Protein AF-A0A0F3R8I7-F1 (afdb_monomer_lite)

Sequence (204 aa):
MFLRSIDNKKEEEINKNDKKLLENNLKFFTASSTFQVPEYNELDQEIFENSIAYYKNNQDALVPNLVLLKTANDEVKLSKIKDILNNHYIKAKSTVGVCLNVILDGQKYLKSLEIADLDITLDKQNLVDKLPLLTDKMKESLHSSEVENVKNITLLCKEVKDFLNISPIASVFEEYDNNYQTLKSDIDKAEKVLGEIGIEWSFS

Secondary structure (DSSP, 8-state):
---S-----------HHHHHHHHHH--SS-S-S-------TT--HHHHHHHHHHHHH-GGGGHHHHHHHHHHT-HHHHHHHHHHHHHHHHHHHHHHHHHHHHHHHHHHHHHHHHHTT---HHHHHHHHHHHHHHHHHHHHHHSSHHHHHHHHHHHHHHHHTTTTT-HHHHHHHHHHHHHHHHHHHHHHHHHHHHHTTT------

Structure (mmCIF, N/CA/C/O backbone):
data_AF-A0A0F3R8I7-F1
#
_entry.id   AF-A0A0F3R8I7-F1
#
loop_
_atom_site.group_PDB
_atom_site.id
_atom_site.type_symbol
_atom_site.label_atom_id
_atom_site.label_alt_id
_atom_site.label_comp_id
_atom_site.label_asym_id
_atom_site.label_entity_id
_atom_site.label_seq_id
_atom_site.pdbx_PDB_ins_code
_atom_site.Cartn_x
_atom_site.Cartn_y
_atom_site.Cartn_z
_atom_site.occupancy
_atom_site.B_iso_or_equiv
_atom_site.auth_seq_id
_atom_site.auth_comp_id
_atom_site.auth_asym_id
_atom_site.auth_atom_id
_atom_site.pdbx_PDB_model_num
ATOM 1 N N . MET A 1 1 ? -27.568 -11.389 5.431 1.00 30.03 1 MET A N 1
ATOM 2 C CA . MET A 1 1 ? -27.397 -12.661 6.175 1.00 30.03 1 MET A CA 1
ATOM 3 C C . MET A 1 1 ? -25.951 -12.769 6.676 1.00 30.03 1 MET A C 1
ATOM 5 O O . MET A 1 1 ? -25.230 -13.661 6.266 1.00 30.03 1 MET A O 1
ATOM 9 N N . PHE A 1 2 ? -25.507 -11.832 7.525 1.00 24.23 2 PHE A N 1
ATOM 10 C CA . PHE A 1 2 ? -24.089 -11.681 7.920 1.00 24.23 2 PHE A CA 1
ATOM 11 C C . PHE A 1 2 ? -23.813 -12.081 9.387 1.00 24.23 2 PHE A C 1
ATOM 13 O O . PHE A 1 2 ? -22.697 -11.948 9.868 1.00 24.23 2 PHE A O 1
ATOM 20 N N . LEU A 1 3 ? -24.830 -12.574 10.108 1.00 28.59 3 LEU A N 1
ATOM 21 C CA . LEU A 1 3 ? -24.784 -12.794 11.564 1.00 28.59 3 LEU A CA 1
ATOM 22 C C . LEU A 1 3 ? -25.128 -14.232 11.997 1.00 28.59 3 LEU A C 1
ATOM 24 O O . LEU A 1 3 ? -25.597 -14.438 13.109 1.00 28.59 3 LEU A O 1
ATOM 28 N N . ARG A 1 4 ? -24.931 -15.245 11.143 1.00 27.05 4 ARG A N 1
ATOM 29 C CA . ARG A 1 4 ? -25.252 -16.650 11.488 1.00 27.05 4 ARG A CA 1
ATOM 30 C C . ARG A 1 4 ? -24.051 -17.540 11.839 1.00 27.05 4 ARG A C 1
ATOM 32 O O . ARG A 1 4 ? -24.227 -18.746 11.913 1.00 27.05 4 ARG A O 1
ATOM 39 N N . SER A 1 5 ? -22.868 -16.978 12.101 1.00 30.84 5 SER A N 1
ATOM 40 C CA . SER A 1 5 ? -21.649 -17.795 12.262 1.00 30.84 5 SER A CA 1
ATOM 41 C C . SER A 1 5 ? -20.745 -17.396 13.435 1.00 30.84 5 SER A C 1
ATOM 43 O O . SER A 1 5 ? -19.526 -17.429 13.297 1.00 30.84 5 SER A O 1
ATOM 45 N N . ILE A 1 6 ? -21.300 -17.019 14.592 1.00 36.31 6 ILE A N 1
ATOM 46 C CA . ILE A 1 6 ? -20.498 -16.814 15.815 1.00 36.31 6 ILE A CA 1
ATOM 47 C C . ILE A 1 6 ? -21.125 -17.600 16.975 1.00 36.31 6 ILE A C 1
ATOM 49 O O . ILE A 1 6 ? -21.647 -17.027 17.926 1.00 36.31 6 ILE A O 1
ATOM 53 N N . ASP A 1 7 ? -21.064 -18.929 16.881 1.00 30.88 7 ASP A N 1
ATOM 54 C CA . ASP A 1 7 ? -21.503 -19.871 17.930 1.00 30.88 7 ASP A CA 1
ATOM 55 C C . ASP A 1 7 ? -20.429 -20.138 19.004 1.00 30.88 7 ASP A C 1
ATOM 57 O O . ASP A 1 7 ? -20.544 -21.063 19.798 1.00 30.88 7 ASP A O 1
ATOM 61 N N . ASN A 1 8 ? -19.397 -19.296 19.092 1.00 35.06 8 ASN A N 1
ATOM 62 C CA . ASN A 1 8 ? -18.441 -19.299 20.203 1.00 35.06 8 ASN A CA 1
ATOM 63 C C . ASN A 1 8 ? -18.421 -17.923 20.876 1.00 35.06 8 ASN A C 1
ATOM 65 O O . ASN A 1 8 ? -17.431 -17.193 20.816 1.00 35.06 8 ASN A O 1
ATOM 69 N N . LYS A 1 9 ? -19.533 -17.546 21.514 1.00 36.44 9 LYS A N 1
ATOM 70 C CA . LYS A 1 9 ? -19.545 -16.406 22.434 1.00 36.44 9 LYS A CA 1
ATOM 71 C C . LYS A 1 9 ? -18.880 -16.830 23.739 1.00 36.44 9 LYS A C 1
ATOM 73 O O . LYS A 1 9 ? -19.501 -17.450 24.594 1.00 36.44 9 LYS A O 1
ATOM 78 N N . LYS A 1 10 ? -17.599 -16.502 23.885 1.00 36.12 10 LYS A N 1
ATOM 79 C CA . LYS A 1 10 ? -16.983 -16.424 25.207 1.00 36.12 10 LYS A CA 1
ATOM 80 C C . LYS A 1 10 ? -17.512 -15.135 25.834 1.00 36.12 10 LYS A C 1
ATOM 82 O O . LYS A 1 10 ? -17.121 -14.050 25.417 1.00 36.12 10 LYS A O 1
ATOM 87 N N . GLU A 1 11 ? -18.480 -15.255 26.735 1.00 36.53 11 GLU A N 1
ATOM 88 C CA . GLU A 1 11 ? -18.949 -14.118 27.524 1.00 36.53 11 GLU A CA 1
ATOM 89 C C . GLU A 1 11 ? -17.810 -13.700 28.460 1.00 36.53 11 GLU A C 1
ATOM 91 O O . GLU A 1 11 ? -17.428 -14.437 29.368 1.00 36.53 11 GLU A O 1
ATOM 96 N N . GLU A 1 12 ? -17.196 -12.552 28.180 1.00 43.53 12 GLU A N 1
ATOM 97 C CA . GLU A 1 12 ? -16.248 -11.912 29.087 1.00 43.53 12 GLU A CA 1
ATOM 98 C C . GLU A 1 12 ? -16.998 -10.849 29.890 1.00 43.53 12 GLU A C 1
ATOM 100 O O . GLU A 1 12 ? -17.588 -9.935 29.314 1.00 43.53 12 GLU A O 1
ATOM 105 N N . GLU A 1 13 ? -16.975 -10.955 31.221 1.00 44.94 13 GLU A N 1
ATOM 106 C CA . GLU A 1 13 ? -17.494 -9.891 32.081 1.00 44.94 13 GLU A CA 1
ATOM 107 C C . GLU A 1 13 ? -16.665 -8.614 31.892 1.00 44.94 13 GLU A C 1
ATOM 109 O O . GLU A 1 13 ? -15.445 -8.600 32.100 1.00 44.94 13 GLU A O 1
ATOM 114 N N . ILE A 1 14 ? -17.332 -7.508 31.546 1.00 48.84 14 ILE A N 1
ATOM 115 C CA . ILE A 1 14 ? -16.687 -6.196 31.487 1.00 48.84 14 ILE A CA 1
ATOM 116 C C . ILE A 1 14 ? -16.316 -5.762 32.909 1.00 48.84 14 ILE A C 1
ATOM 118 O O . ILE A 1 14 ? -17.164 -5.361 33.712 1.00 48.84 14 ILE A O 1
ATOM 122 N N . ASN A 1 15 ? -15.019 -5.781 33.214 1.00 55.50 15 ASN A N 1
ATOM 123 C CA . ASN A 1 15 ? -14.516 -5.314 34.501 1.00 55.50 15 ASN A CA 1
ATOM 124 C C . ASN A 1 15 ? -14.641 -3.778 34.652 1.00 55.50 15 ASN A C 1
ATOM 126 O O . ASN A 1 15 ? -14.855 -3.025 33.699 1.00 55.50 15 ASN A O 1
ATOM 130 N N . LYS A 1 16 ? -14.463 -3.277 35.881 1.00 61.16 16 LYS A N 1
ATOM 131 C CA . LYS A 1 16 ? -14.620 -1.846 36.208 1.00 61.16 16 LYS A CA 1
ATOM 132 C C . LYS A 1 16 ? -13.669 -0.919 35.433 1.00 61.16 16 LYS A C 1
ATOM 134 O O . LYS A 1 16 ? -14.020 0.233 35.188 1.00 61.16 16 LYS A O 1
ATOM 139 N N . ASN A 1 17 ? -12.479 -1.393 35.067 1.00 62.59 17 ASN A N 1
ATOM 140 C CA . ASN A 1 17 ? -11.517 -0.605 34.293 1.00 62.59 17 ASN A CA 1
ATOM 141 C C . ASN A 1 17 ? -11.929 -0.523 32.821 1.00 62.59 17 ASN A C 1
ATOM 143 O O . ASN A 1 17 ? -11.811 0.538 32.216 1.00 62.59 17 ASN A O 1
ATOM 147 N N . ASP A 1 18 ? -12.485 -1.604 32.282 1.00 58.44 18 ASP A N 1
ATOM 148 C CA . ASP A 1 18 ? -12.999 -1.664 30.917 1.00 58.44 18 ASP A CA 1
ATOM 149 C C . ASP A 1 18 ? -14.235 -0.779 30.742 1.00 58.44 18 ASP A C 1
ATOM 151 O O . ASP A 1 18 ? -14.303 -0.031 29.770 1.00 58.44 18 ASP A O 1
ATOM 155 N N . LYS A 1 19 ? -15.150 -0.752 31.724 1.00 61.66 19 LYS A N 1
ATOM 156 C CA . LYS A 1 19 ? -16.268 0.211 31.735 1.00 61.66 19 LYS A CA 1
ATOM 157 C C . LYS A 1 19 ? -15.786 1.659 31.707 1.00 61.66 19 LYS A C 1
ATOM 159 O O . LYS A 1 19 ? -16.240 2.433 30.873 1.00 61.66 19 LYS A O 1
ATOM 164 N N . LYS A 1 20 ? -14.814 2.010 32.556 1.00 64.56 20 LYS A N 1
ATOM 165 C CA . LYS A 1 20 ? -14.224 3.359 32.559 1.00 64.56 20 LYS A CA 1
ATOM 166 C C . LYS A 1 20 ? -13.557 3.705 31.231 1.00 64.56 20 LYS A C 1
ATOM 168 O O . LYS A 1 20 ? -13.647 4.841 30.782 1.00 64.56 20 LYS A O 1
ATOM 173 N N . LEU A 1 21 ? -12.869 2.748 30.608 1.00 62.38 21 LEU A N 1
ATOM 174 C CA . LEU A 1 21 ? -12.238 2.960 29.311 1.00 62.38 21 LEU A CA 1
ATOM 175 C C . LEU A 1 21 ? -13.288 3.239 28.229 1.00 62.38 21 LEU A C 1
ATOM 177 O O . LEU A 1 21 ? -13.107 4.179 27.459 1.00 62.38 21 LEU A O 1
ATOM 181 N N . LEU A 1 22 ? -14.380 2.465 28.204 1.00 61.50 22 LEU A N 1
ATOM 182 C CA . LEU A 1 22 ? -15.512 2.679 27.300 1.00 61.50 22 LEU A CA 1
ATOM 183 C C . LEU A 1 22 ? -16.139 4.061 27.522 1.00 61.50 22 LEU A C 1
ATOM 185 O O . LEU A 1 22 ? -16.276 4.810 26.566 1.00 61.50 22 LEU A O 1
ATOM 189 N N . GLU A 1 23 ? -16.449 4.432 28.764 1.00 64.19 23 GLU A N 1
ATOM 190 C CA . GLU A 1 23 ? -17.078 5.719 29.106 1.00 64.19 23 GLU A CA 1
ATOM 191 C C . GLU A 1 23 ? -16.207 6.933 28.754 1.00 64.19 23 GLU A C 1
ATOM 193 O O . GLU A 1 23 ? -16.715 7.941 28.272 1.00 64.19 23 GLU A O 1
ATOM 198 N N . ASN A 1 24 ? -14.893 6.838 28.970 1.00 65.12 24 ASN A N 1
ATOM 199 C CA . ASN A 1 24 ? -13.973 7.954 28.742 1.00 65.12 24 ASN A CA 1
ATOM 200 C C . ASN A 1 24 ? -13.609 8.154 27.268 1.00 65.12 24 ASN A C 1
ATOM 202 O O . ASN A 1 24 ? -13.176 9.243 26.895 1.00 65.12 24 ASN A O 1
ATOM 206 N N . ASN A 1 25 ? -13.714 7.102 26.451 1.00 59.50 25 ASN A N 1
ATOM 207 C CA . ASN A 1 25 ? -13.209 7.118 25.081 1.00 59.50 25 ASN A CA 1
ATOM 208 C C . ASN A 1 25 ? -14.318 7.021 24.047 1.00 59.50 25 ASN A C 1
ATOM 210 O O . ASN A 1 25 ? -14.222 7.689 23.030 1.00 59.50 25 ASN A O 1
ATOM 214 N N . LEU A 1 26 ? -15.388 6.259 24.273 1.00 62.03 26 LEU A N 1
ATOM 215 C CA . LEU A 1 26 ? -16.501 6.278 23.333 1.00 62.03 26 LEU A CA 1
ATOM 216 C C . LEU A 1 26 ? -17.247 7.603 23.470 1.00 62.03 26 LEU A C 1
ATOM 218 O O . LEU A 1 26 ? -17.978 7.839 24.433 1.00 62.03 26 LEU A O 1
ATOM 222 N N . LYS A 1 27 ? -17.061 8.477 22.479 1.00 55.84 27 LYS A N 1
ATOM 223 C CA . LYS A 1 27 ? -17.654 9.817 22.413 1.00 55.84 27 LYS A CA 1
ATOM 224 C C . LYS A 1 27 ? -19.136 9.756 22.037 1.00 55.84 27 LYS A C 1
ATOM 226 O O . LYS A 1 27 ? -19.584 10.466 21.145 1.00 55.84 27 LYS A O 1
ATOM 231 N N . PHE A 1 28 ? -19.927 8.951 22.742 1.00 54.09 28 PHE A N 1
ATOM 232 C CA . PHE A 1 28 ? -21.373 8.891 22.529 1.00 54.09 28 PHE A CA 1
ATOM 233 C C . PHE A 1 28 ? -22.083 10.226 22.841 1.00 54.09 28 PHE A C 1
ATOM 235 O O . PHE A 1 28 ? -23.239 10.379 22.461 1.00 54.09 28 PHE A O 1
ATOM 242 N N . PHE A 1 29 ? -21.432 11.186 23.528 1.00 41.62 29 PHE A N 1
ATOM 243 C CA . PHE A 1 29 ? -22.111 12.371 24.084 1.00 41.62 29 PHE A CA 1
ATOM 244 C C . PHE A 1 29 ? -21.384 13.727 23.990 1.00 41.62 29 PHE A C 1
ATOM 246 O O . PHE A 1 29 ? -21.879 14.690 24.568 1.00 41.62 29 PHE A O 1
ATOM 253 N N . THR A 1 30 ? -20.249 13.870 23.293 1.00 41.12 30 THR A N 1
ATOM 254 C CA . THR A 1 30 ? -19.471 15.135 23.345 1.00 41.12 30 THR A CA 1
ATOM 255 C C . THR A 1 30 ? -18.772 15.542 22.039 1.00 41.12 30 THR A C 1
ATOM 257 O O . THR A 1 30 ? -17.634 16.009 22.055 1.00 41.12 30 THR A O 1
ATOM 260 N N . ALA A 1 31 ? -19.452 15.439 20.895 1.00 34.72 31 ALA A N 1
ATOM 261 C CA . ALA A 1 31 ? -19.085 16.221 19.708 1.00 34.72 31 ALA A CA 1
ATOM 262 C C . ALA A 1 31 ? -20.011 17.448 19.608 1.00 34.72 31 ALA A C 1
ATOM 264 O O . ALA A 1 31 ? -21.223 17.325 19.773 1.00 34.72 31 ALA A O 1
ATOM 265 N N . SER A 1 32 ? -19.433 18.639 19.420 1.00 35.22 32 SER A N 1
ATOM 266 C CA . SER A 1 32 ? -20.138 19.928 19.391 1.00 35.22 32 SER A CA 1
ATOM 267 C C . SER A 1 32 ? -21.247 19.986 18.333 1.00 35.22 32 SER A C 1
ATOM 269 O O . SER A 1 32 ? -21.178 19.290 17.328 1.00 35.22 32 SER A O 1
ATOM 271 N N . SER A 1 33 ? -22.213 20.876 18.574 1.00 29.83 33 SER A N 1
ATOM 272 C CA . SER A 1 33 ? -23.585 21.058 18.051 1.00 29.83 33 SER A CA 1
ATOM 273 C C . SER A 1 33 ? -23.908 20.952 16.545 1.00 29.83 33 SER A C 1
ATOM 275 O O . SER A 1 33 ? -24.996 21.358 16.149 1.00 29.83 33 SER A O 1
ATOM 277 N N . THR A 1 34 ? -23.054 20.388 15.699 1.00 32.06 34 THR A N 1
ATOM 278 C CA . THR A 1 34 ? -23.382 20.066 14.304 1.00 32.06 34 THR A CA 1
ATOM 279 C C . THR A 1 34 ? -22.621 18.817 13.872 1.00 32.06 34 THR A C 1
ATOM 281 O O . THR A 1 34 ? -21.395 18.848 13.774 1.00 32.06 34 THR A O 1
ATOM 284 N N . PHE A 1 35 ? -23.350 17.737 13.584 1.00 33.94 35 PHE A N 1
ATOM 285 C CA . PHE A 1 35 ? -22.833 16.543 12.916 1.00 33.94 35 PHE A CA 1
ATOM 286 C C . PHE A 1 35 ? -23.554 16.406 11.573 1.00 33.94 35 PHE A C 1
ATOM 288 O O . PHE A 1 35 ? -24.778 16.536 11.521 1.00 33.94 35 PHE A O 1
ATOM 295 N N . GLN A 1 36 ? -22.813 16.180 10.487 1.00 30.02 36 GLN A N 1
ATOM 296 C CA . GLN A 1 36 ? -23.426 15.794 9.219 1.00 30.02 36 GLN A CA 1
ATOM 297 C C . GLN A 1 36 ? -23.857 14.336 9.326 1.00 30.02 36 GLN A C 1
ATOM 299 O O . GLN A 1 36 ? -23.030 13.432 9.436 1.00 30.02 36 GLN A O 1
ATOM 304 N N . VAL A 1 37 ? -25.171 14.134 9.333 1.00 33.62 37 VAL A N 1
ATOM 305 C CA . VAL A 1 37 ? -25.776 12.816 9.181 1.00 33.62 37 VAL A CA 1
ATOM 306 C C . VAL A 1 37 ? -25.442 12.333 7.763 1.00 33.62 37 VAL A C 1
ATOM 308 O O . VAL A 1 37 ? -25.656 13.094 6.818 1.00 33.62 37 VAL A O 1
ATOM 311 N N . PRO A 1 38 ? -24.888 11.126 7.582 1.00 30.62 38 PRO A N 1
ATOM 312 C CA . PRO A 1 38 ? -24.726 10.550 6.249 1.00 30.62 38 PRO A CA 1
ATOM 313 C C . PRO A 1 38 ? -26.079 10.521 5.520 1.00 30.62 38 PRO A C 1
ATOM 315 O O . PRO A 1 38 ? -27.088 10.169 6.132 1.00 30.62 38 PRO A O 1
ATOM 318 N N . GLU A 1 39 ? -26.117 10.894 4.234 1.00 30.22 39 GLU A N 1
ATOM 319 C CA . GLU A 1 39 ? -27.333 10.819 3.408 1.00 30.22 39 GLU A CA 1
ATOM 320 C C . GLU A 1 39 ? -27.697 9.354 3.125 1.00 30.22 39 GLU A C 1
ATOM 322 O O . GLU A 1 39 ? -27.463 8.794 2.056 1.00 30.22 39 GLU A O 1
ATOM 327 N N . TYR A 1 40 ? -28.285 8.719 4.131 1.00 37.22 40 TYR A N 1
ATOM 328 C CA . TYR A 1 40 ? -29.147 7.564 3.984 1.00 37.22 40 TYR A CA 1
ATOM 329 C C . TYR A 1 40 ? -30.556 8.133 3.923 1.00 37.22 40 TYR A C 1
ATOM 331 O O . TYR A 1 40 ? -31.074 8.548 4.955 1.00 37.22 40 TYR A O 1
ATOM 339 N N . ASN A 1 41 ? -31.190 8.193 2.757 1.00 37.38 41 ASN A N 1
ATOM 340 C CA . ASN A 1 41 ? -32.489 8.863 2.594 1.00 37.38 41 ASN A CA 1
ATOM 341 C C . ASN A 1 41 ? -33.653 8.300 3.454 1.00 37.38 41 ASN A C 1
ATOM 343 O O . ASN A 1 41 ? -34.783 8.736 3.271 1.00 37.38 41 ASN A O 1
ATOM 347 N N . GLU A 1 42 ? -33.417 7.368 4.388 1.00 42.53 42 GLU A N 1
ATOM 348 C CA . GLU A 1 42 ? -34.435 6.733 5.238 1.00 42.53 42 GLU A CA 1
ATOM 349 C C . GLU A 1 42 ? -33.930 6.283 6.634 1.00 42.53 42 GLU A C 1
ATOM 351 O O . GLU A 1 42 ? -34.475 5.335 7.196 1.00 42.53 42 GLU A O 1
ATOM 356 N N . LEU A 1 43 ? -32.893 6.888 7.235 1.00 44.81 43 LEU A N 1
ATOM 357 C CA . LEU A 1 43 ? -32.567 6.544 8.635 1.00 44.81 43 LEU A CA 1
ATOM 358 C C . LEU A 1 43 ? -33.371 7.391 9.625 1.00 44.81 43 LEU A C 1
ATOM 360 O O . LEU A 1 43 ? -33.071 8.556 9.873 1.00 44.81 43 LEU A O 1
ATOM 364 N N . ASP A 1 44 ? -34.396 6.754 10.186 1.00 53.41 44 ASP A N 1
ATOM 365 C CA . ASP A 1 44 ? -35.270 7.274 11.233 1.00 53.41 44 ASP A CA 1
ATOM 366 C C . ASP A 1 44 ? -34.470 7.711 12.475 1.00 53.41 44 ASP A C 1
ATOM 368 O O . ASP A 1 44 ? -33.663 6.962 13.039 1.00 53.41 44 ASP A O 1
ATOM 372 N N . GLN A 1 45 ? -34.712 8.945 12.910 1.00 49.91 45 GLN A N 1
ATOM 373 C CA . GLN A 1 45 ? -34.091 9.542 14.085 1.00 49.91 45 GLN A CA 1
ATOM 374 C C . GLN A 1 45 ? -34.421 8.755 15.364 1.00 49.91 45 GLN A C 1
ATOM 376 O O . GLN A 1 45 ? -33.563 8.620 16.239 1.00 49.91 45 GLN A O 1
ATOM 381 N N . GLU A 1 46 ? -35.602 8.137 15.429 1.00 55.56 46 GLU A N 1
ATOM 382 C CA . GLU A 1 46 ? -36.006 7.255 16.522 1.00 55.56 46 GLU A CA 1
ATOM 383 C C . GLU A 1 46 ? -35.127 5.995 16.574 1.00 55.56 46 GLU A C 1
ATOM 385 O O . GLU A 1 46 ? -34.733 5.550 17.650 1.00 55.56 46 GLU A O 1
ATOM 390 N N . ILE A 1 47 ? -34.728 5.440 15.423 1.00 51.91 47 ILE A N 1
ATOM 391 C CA . ILE A 1 47 ? -33.831 4.273 15.357 1.00 51.91 47 ILE A CA 1
ATOM 392 C C . ILE A 1 47 ? -32.438 4.631 15.880 1.00 51.91 47 ILE A C 1
ATOM 394 O O . ILE A 1 47 ? -31.816 3.830 16.588 1.00 51.91 47 ILE A O 1
ATOM 398 N N . PHE A 1 48 ? -31.942 5.829 15.571 1.00 50.41 48 PHE A N 1
ATOM 399 C CA . PHE A 1 48 ? -30.654 6.296 16.077 1.00 50.41 48 PHE A CA 1
ATOM 400 C C . PHE A 1 48 ? -30.694 6.538 17.592 1.00 50.41 48 PHE A C 1
ATOM 402 O O . PHE A 1 48 ? -29.833 6.041 18.323 1.00 50.41 48 PHE A O 1
ATOM 409 N N . GLU A 1 49 ? -31.726 7.225 18.087 1.00 54.72 49 GLU A N 1
ATOM 410 C CA . GLU A 1 49 ? -31.932 7.466 19.519 1.00 54.72 49 GLU A CA 1
ATOM 411 C C . GLU A 1 49 ? -32.115 6.156 20.298 1.00 54.72 49 GLU A C 1
ATOM 413 O O . GLU A 1 49 ? -31.478 5.960 21.338 1.00 54.72 49 GLU A O 1
ATOM 418 N N . ASN A 1 50 ? -32.886 5.212 19.751 1.00 59.16 50 ASN A N 1
ATOM 419 C CA . ASN A 1 50 ? -33.060 3.873 20.309 1.00 59.16 50 ASN A CA 1
ATOM 420 C C . ASN A 1 50 ? -31.754 3.077 20.311 1.00 59.16 50 ASN A C 1
ATOM 422 O O . ASN A 1 50 ? -31.468 2.382 21.284 1.00 59.16 50 ASN A O 1
ATOM 426 N N . SER A 1 51 ? -30.924 3.206 19.275 1.00 54.06 51 SER A N 1
ATOM 427 C CA . SER A 1 51 ? -29.606 2.563 19.229 1.00 54.06 51 SER A CA 1
ATOM 428 C C . SER A 1 51 ? -28.675 3.131 20.302 1.00 54.06 51 SER A C 1
ATOM 430 O O . SER A 1 51 ? -28.027 2.376 21.026 1.00 54.06 51 SER A O 1
ATOM 432 N N . ILE A 1 52 ? -28.649 4.455 20.478 1.00 57.59 52 ILE A N 1
ATOM 433 C CA . ILE A 1 52 ? -27.878 5.107 21.545 1.00 57.59 52 ILE A CA 1
ATOM 434 C C . ILE A 1 52 ? -28.374 4.675 22.931 1.00 57.59 52 ILE A C 1
ATOM 436 O O . ILE A 1 52 ? -27.565 4.330 23.799 1.00 57.59 52 ILE A O 1
ATOM 440 N N . ALA A 1 53 ? -29.689 4.675 23.155 1.00 59.66 53 ALA A N 1
ATOM 441 C CA . ALA A 1 53 ? -30.287 4.218 24.407 1.00 59.66 53 ALA A CA 1
ATOM 442 C C . ALA A 1 53 ? -29.979 2.734 24.666 1.00 59.66 53 ALA A C 1
ATOM 444 O O . ALA A 1 53 ? -29.655 2.350 25.791 1.00 59.66 53 A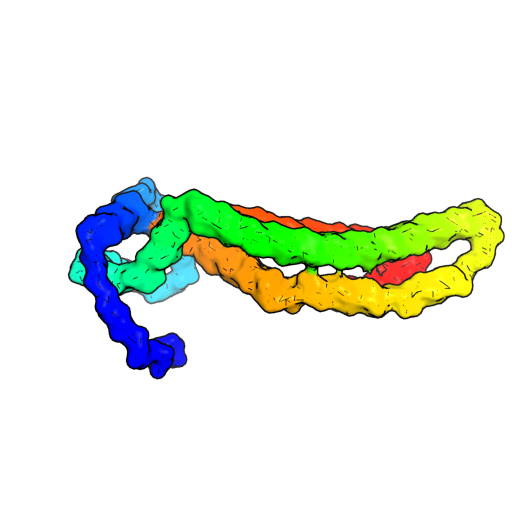LA A O 1
ATOM 445 N N . TYR A 1 54 ? -30.000 1.910 23.617 1.00 60.00 54 TYR A N 1
ATOM 446 C CA . TYR A 1 54 ? -29.639 0.502 23.683 1.00 60.00 54 TYR A CA 1
ATOM 447 C C . TYR A 1 54 ? -28.184 0.312 24.125 1.00 60.00 54 TYR A C 1
ATOM 449 O O . TYR A 1 54 ? -27.958 -0.426 25.078 1.00 60.00 54 TYR A O 1
ATOM 457 N N . TYR A 1 55 ? -27.207 1.005 23.529 1.00 59.06 55 TYR A N 1
ATOM 458 C CA . TYR A 1 55 ? -25.798 0.887 23.940 1.00 59.06 55 TYR A CA 1
ATOM 459 C C . TYR A 1 55 ? -25.532 1.427 25.353 1.00 59.06 55 TYR A C 1
ATOM 461 O O . TYR A 1 55 ? -24.713 0.864 26.079 1.00 59.06 55 TYR A O 1
ATOM 469 N N . LYS A 1 56 ? -26.253 2.475 25.780 1.00 56.19 56 LYS A N 1
ATOM 470 C CA . LYS A 1 56 ? -26.221 2.972 27.169 1.00 56.19 56 LYS A CA 1
ATOM 471 C C . LYS A 1 56 ? -26.657 1.907 28.174 1.00 56.19 56 LYS A C 1
ATOM 473 O O . LYS A 1 56 ? -26.027 1.758 29.217 1.00 56.19 56 LYS A O 1
ATOM 478 N N . ASN A 1 57 ? -27.724 1.182 27.848 1.00 59.19 57 ASN A N 1
ATOM 479 C CA . ASN A 1 57 ? -28.333 0.193 28.737 1.00 59.19 57 ASN A CA 1
ATOM 480 C C . ASN A 1 57 ? -27.716 -1.210 28.593 1.00 59.19 57 ASN A C 1
ATOM 482 O O . ASN A 1 57 ? -27.856 -2.028 29.496 1.00 59.19 57 ASN A O 1
ATOM 486 N N . ASN A 1 58 ? -27.009 -1.478 27.492 1.00 57.78 58 ASN A N 1
ATOM 487 C CA . ASN A 1 58 ? -26.393 -2.763 27.162 1.00 57.78 58 ASN A CA 1
ATOM 488 C C . ASN A 1 58 ? -24.914 -2.550 26.811 1.00 57.78 58 ASN A C 1
ATOM 490 O O . ASN A 1 58 ? -24.497 -2.761 25.671 1.00 57.78 58 ASN A O 1
ATOM 494 N N . GLN A 1 59 ? -24.111 -2.124 27.791 1.00 56.34 59 GLN A N 1
ATOM 495 C CA . GLN A 1 59 ? -22.670 -1.887 27.601 1.00 56.34 59 GLN A CA 1
ATOM 496 C C . GLN A 1 59 ? -21.928 -3.128 27.061 1.00 56.34 59 GLN A C 1
ATOM 498 O O . GLN A 1 59 ? -20.925 -2.980 26.368 1.00 56.34 59 GLN A O 1
ATOM 503 N N . ASP A 1 60 ? -22.452 -4.338 27.282 1.00 53.34 60 ASP A N 1
ATOM 504 C CA . ASP A 1 60 ? -21.911 -5.595 26.743 1.00 53.34 60 ASP A CA 1
ATOM 505 C C . ASP A 1 60 ? -21.983 -5.675 25.207 1.00 53.34 60 ASP A C 1
ATOM 507 O O . ASP A 1 60 ? -21.167 -6.335 24.563 1.00 53.34 60 ASP A O 1
ATOM 511 N N . ALA A 1 61 ? -22.890 -4.921 24.577 1.00 56.06 61 ALA A N 1
ATOM 512 C CA . ALA A 1 61 ? -22.930 -4.767 23.124 1.00 56.06 61 ALA A CA 1
ATOM 513 C C . ALA A 1 61 ? -21.714 -3.995 22.569 1.00 56.06 61 ALA A C 1
ATOM 515 O O . ALA A 1 61 ? -21.480 -4.008 21.361 1.00 56.06 61 ALA A O 1
ATOM 516 N N . LEU A 1 62 ? -20.915 -3.355 23.434 1.00 57.62 62 LEU A N 1
ATOM 517 C CA . LEU A 1 62 ? -19.666 -2.673 23.083 1.00 57.62 62 LEU A CA 1
ATOM 518 C C . LEU A 1 62 ? -18.431 -3.573 23.217 1.00 57.62 62 LEU A C 1
ATOM 520 O O . LEU A 1 62 ? -17.350 -3.168 22.788 1.00 57.62 62 LEU A O 1
ATOM 524 N N . VAL A 1 63 ? -18.567 -4.794 23.757 1.00 56.88 63 VAL A N 1
ATOM 525 C CA . VAL A 1 63 ? -17.467 -5.773 23.880 1.00 56.88 63 VAL A CA 1
ATOM 526 C C . VAL A 1 63 ? -16.732 -6.002 22.552 1.00 56.88 63 VAL A C 1
ATOM 528 O O . VAL A 1 63 ? -15.499 -5.978 22.569 1.00 56.88 63 VAL A O 1
ATOM 531 N N . PRO A 1 64 ? -17.407 -6.121 21.388 1.00 57.53 64 PRO A N 1
ATOM 532 C CA . PRO A 1 64 ? -16.708 -6.250 20.108 1.00 57.53 64 PRO A CA 1
ATOM 533 C C . PRO A 1 64 ? -15.792 -5.055 19.781 1.00 57.53 64 PRO A C 1
ATOM 535 O O . PRO A 1 64 ? -14.738 -5.236 19.176 1.00 57.53 64 PRO A O 1
ATOM 538 N N . ASN A 1 65 ? -16.145 -3.845 20.232 1.00 65.81 65 ASN A N 1
ATOM 539 C CA . ASN A 1 65 ? -15.362 -2.623 20.013 1.00 65.81 65 ASN A CA 1
ATOM 540 C C . ASN A 1 65 ? -14.279 -2.409 21.081 1.00 65.81 65 ASN A C 1
ATOM 542 O O . ASN A 1 65 ? -13.319 -1.674 20.849 1.00 65.81 65 ASN A O 1
ATOM 546 N N . LEU A 1 66 ? -14.401 -3.059 22.243 1.00 64.81 66 LEU A N 1
ATOM 547 C CA . LEU A 1 66 ? -13.503 -2.884 23.383 1.00 64.81 66 LEU A CA 1
ATOM 548 C C . LEU A 1 66 ? -12.055 -3.249 23.040 1.00 64.81 66 LEU A C 1
ATOM 550 O O . LEU A 1 66 ? -11.132 -2.548 23.449 1.00 64.81 66 LEU A O 1
ATOM 554 N N . VAL A 1 67 ? -11.839 -4.323 22.276 1.00 71.19 67 VAL A N 1
ATOM 555 C CA . VAL A 1 67 ? -10.489 -4.739 21.858 1.00 71.19 67 VAL A CA 1
ATOM 556 C C . VAL A 1 67 ? -9.847 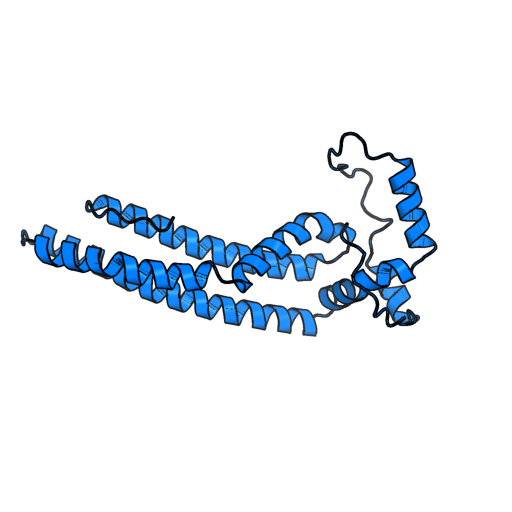-3.677 20.969 1.00 71.19 67 VAL A C 1
ATOM 558 O O . VAL A 1 67 ? -8.682 -3.329 21.176 1.00 71.19 67 VAL A O 1
ATOM 561 N N . LEU A 1 68 ? -10.605 -3.129 20.018 1.00 73.38 68 LEU A N 1
ATOM 562 C CA . LEU A 1 68 ? -10.130 -2.090 19.111 1.00 73.38 68 LEU A CA 1
ATOM 563 C C . LEU A 1 68 ? -9.819 -0.796 19.871 1.00 73.38 68 LEU A C 1
ATOM 565 O O . LEU A 1 68 ? -8.737 -0.246 19.709 1.00 73.38 68 LEU A O 1
ATOM 569 N N . LEU A 1 69 ? -10.710 -0.370 20.766 1.00 72.19 69 LEU A N 1
ATOM 570 C CA . LEU A 1 69 ? -10.519 0.780 21.655 1.00 72.19 69 LEU A CA 1
ATOM 571 C C . LEU A 1 69 ? -9.292 0.646 22.554 1.00 72.19 69 LEU A C 1
ATOM 573 O O . LEU A 1 69 ? -8.475 1.564 22.625 1.00 72.19 69 LEU A O 1
ATOM 577 N N . LYS A 1 70 ? -9.147 -0.506 23.224 1.00 74.62 70 LYS A N 1
ATOM 578 C CA . LYS A 1 70 ? -7.971 -0.828 24.043 1.00 74.62 70 LYS A CA 1
ATOM 579 C C . LYS A 1 70 ? -6.702 -0.756 23.213 1.00 74.62 70 LYS A C 1
ATOM 581 O O . LYS A 1 70 ? -5.698 -0.256 23.689 1.00 74.62 70 LYS A O 1
ATOM 586 N N . THR A 1 71 ? -6.741 -1.270 21.990 1.00 79.19 71 THR A N 1
ATOM 587 C CA . THR A 1 71 ? -5.583 -1.283 21.093 1.00 79.19 71 THR A CA 1
ATOM 588 C C . THR A 1 71 ? -5.247 0.120 20.596 1.00 79.19 71 THR A C 1
ATOM 590 O O . THR A 1 71 ? -4.082 0.494 20.594 1.00 79.19 71 THR A O 1
ATOM 593 N N . ALA A 1 72 ? -6.254 0.916 20.239 1.00 82.62 72 ALA A N 1
ATOM 594 C CA . ALA A 1 72 ? -6.082 2.277 19.748 1.00 82.62 72 ALA A CA 1
ATOM 595 C C . ALA A 1 72 ? -5.564 3.257 20.810 1.00 82.62 72 ALA A C 1
ATOM 597 O O . ALA A 1 72 ? -5.052 4.309 20.451 1.00 82.62 72 ALA A O 1
ATOM 598 N N . ASN A 1 73 ? -5.693 2.925 22.095 1.00 82.44 73 ASN A N 1
ATOM 599 C CA . ASN A 1 73 ? -5.249 3.761 23.213 1.00 82.44 73 ASN A CA 1
ATOM 600 C C . ASN A 1 73 ? -4.109 3.109 24.021 1.00 82.44 73 ASN A C 1
ATOM 602 O O . ASN A 1 73 ? -3.829 3.518 25.144 1.00 82.44 73 ASN A O 1
ATOM 606 N N . ASP A 1 74 ? -3.454 2.089 23.461 1.00 86.50 74 ASP A N 1
ATOM 607 C CA . ASP A 1 74 ? -2.297 1.407 24.045 1.00 86.50 74 ASP A CA 1
ATOM 608 C C . ASP A 1 74 ? -1.080 1.637 23.141 1.00 86.50 74 ASP A C 1
ATOM 610 O O . ASP A 1 74 ? -0.950 1.035 22.072 1.00 86.50 74 ASP A O 1
ATOM 614 N N . GLU A 1 75 ? -0.181 2.523 23.573 1.00 89.69 75 GLU A N 1
ATOM 615 C CA . GLU A 1 75 ? 1.014 2.912 22.812 1.00 89.69 75 GLU A CA 1
ATOM 616 C C . GLU A 1 75 ? 1.911 1.717 22.461 1.00 89.69 75 GLU A C 1
ATOM 618 O O . GLU A 1 75 ? 2.478 1.660 21.368 1.00 89.69 75 GLU A O 1
ATOM 623 N N . VAL A 1 76 ? 2.013 0.723 23.351 1.00 90.81 76 VAL A N 1
ATOM 624 C CA . VAL A 1 76 ? 2.847 -0.465 23.127 1.00 90.81 76 VAL A CA 1
ATOM 625 C C . VAL A 1 76 ? 2.245 -1.330 22.024 1.00 90.81 76 VAL A C 1
ATOM 627 O O . VAL A 1 76 ? 2.972 -1.847 21.172 1.00 90.81 76 VAL A O 1
ATOM 630 N N . LYS A 1 77 ? 0.919 -1.496 22.006 1.00 87.50 77 LYS A N 1
ATOM 631 C CA . LYS A 1 77 ? 0.234 -2.230 20.932 1.00 87.50 77 LYS A CA 1
ATOM 632 C C . LYS A 1 77 ? 0.263 -1.472 19.611 1.00 87.50 77 LYS A C 1
ATOM 634 O O . LYS A 1 77 ? 0.527 -2.096 18.585 1.00 87.50 77 LYS A O 1
ATOM 639 N N . LEU A 1 78 ? 0.050 -0.156 19.629 1.00 89.56 78 LEU A N 1
ATOM 640 C CA . LEU A 1 78 ? 0.160 0.689 18.437 1.00 89.56 78 LEU A CA 1
ATOM 641 C C . LEU A 1 78 ? 1.552 0.603 17.811 1.00 89.56 78 LEU A C 1
ATOM 643 O O . LEU A 1 78 ? 1.662 0.426 16.600 1.00 89.56 78 LEU A O 1
ATOM 647 N N . SER A 1 79 ? 2.602 0.658 18.632 1.00 90.62 79 SER A N 1
ATOM 648 C CA . SER A 1 79 ? 3.985 0.519 18.170 1.00 90.62 79 SER A CA 1
ATOM 649 C C . SER A 1 79 ? 4.213 -0.821 17.461 1.00 90.62 79 SER A C 1
ATOM 651 O O . SER A 1 79 ? 4.706 -0.855 16.338 1.00 90.62 79 SER A O 1
ATOM 653 N N . LYS A 1 80 ? 3.721 -1.930 18.034 1.00 92.38 80 LYS A N 1
ATOM 654 C CA . LYS A 1 80 ? 3.800 -3.256 17.392 1.00 92.38 80 LYS A CA 1
ATOM 655 C C . LYS A 1 80 ? 3.063 -3.315 16.054 1.00 92.38 80 LYS A C 1
ATOM 657 O O . LYS A 1 80 ? 3.557 -3.932 15.115 1.00 92.38 80 LYS A O 1
ATOM 662 N N . ILE A 1 81 ? 1.884 -2.697 15.958 1.00 90.94 81 ILE A N 1
ATOM 663 C CA . ILE A 1 81 ? 1.136 -2.612 14.695 1.00 90.94 81 ILE A CA 1
ATOM 664 C C . ILE A 1 81 ? 1.944 -1.820 13.667 1.00 90.94 81 ILE A C 1
ATOM 666 O O . ILE A 1 81 ? 2.103 -2.278 12.536 1.00 90.94 81 ILE A O 1
ATOM 670 N N . LYS A 1 82 ? 2.506 -0.676 14.072 1.00 94.12 82 LYS A N 1
ATOM 671 C CA . LYS A 1 82 ? 3.362 0.144 13.216 1.00 94.12 82 LYS A CA 1
ATOM 672 C C . LYS A 1 82 ? 4.576 -0.642 12.721 1.00 94.12 82 LYS A C 1
ATOM 674 O O . LYS A 1 82 ? 4.838 -0.626 11.525 1.00 94.12 82 LYS A O 1
ATOM 679 N N . ASP A 1 83 ? 5.253 -1.395 13.583 1.00 93.75 83 ASP A N 1
ATOM 680 C CA . ASP A 1 83 ? 6.395 -2.230 13.195 1.00 93.75 83 ASP A CA 1
ATOM 681 C C . ASP A 1 83 ? 6.016 -3.300 12.165 1.00 93.75 83 ASP A C 1
ATOM 683 O O . ASP A 1 83 ? 6.732 -3.505 11.183 1.00 93.75 83 ASP A O 1
ATOM 687 N N . ILE A 1 84 ? 4.875 -3.972 12.355 1.00 93.19 84 ILE A N 1
ATOM 688 C CA . ILE A 1 84 ? 4.369 -4.970 11.403 1.00 93.19 84 ILE A CA 1
ATOM 689 C C . ILE A 1 84 ? 4.126 -4.313 10.042 1.00 93.19 84 ILE A C 1
ATOM 691 O O . ILE A 1 84 ? 4.677 -4.765 9.035 1.00 93.19 84 ILE A O 1
ATOM 695 N N . LEU A 1 85 ? 3.358 -3.223 10.009 1.00 94.50 85 LEU A N 1
ATOM 696 C CA . LEU A 1 85 ? 3.046 -2.499 8.776 1.00 94.50 85 LEU A CA 1
ATOM 697 C C . LEU A 1 85 ? 4.312 -1.964 8.096 1.00 94.50 85 LEU A C 1
ATOM 699 O O . LEU A 1 85 ? 4.465 -2.111 6.883 1.00 94.50 85 LEU A O 1
ATOM 703 N N . ASN A 1 86 ? 5.257 -1.435 8.876 1.00 96.62 86 ASN A N 1
ATOM 704 C CA . ASN A 1 86 ? 6.548 -0.971 8.385 1.00 96.62 86 ASN A CA 1
ATOM 705 C C . ASN A 1 86 ? 7.339 -2.088 7.709 1.00 96.62 86 ASN A C 1
ATOM 707 O O . ASN A 1 86 ? 7.870 -1.900 6.619 1.00 96.62 86 ASN A O 1
ATOM 711 N N . ASN A 1 87 ? 7.398 -3.265 8.329 1.00 94.56 87 ASN A N 1
ATOM 712 C CA . ASN A 1 87 ? 8.122 -4.405 7.781 1.00 94.56 87 ASN A CA 1
ATOM 713 C C . ASN A 1 87 ? 7.526 -4.874 6.449 1.00 94.56 87 ASN A C 1
ATOM 715 O O . ASN A 1 87 ? 8.273 -5.197 5.523 1.00 94.56 87 ASN A O 1
ATOM 719 N N . HIS A 1 88 ? 6.196 -4.897 6.331 1.00 94.19 88 HIS A N 1
ATOM 720 C CA . HIS A 1 88 ? 5.531 -5.202 5.063 1.00 94.19 88 HIS A CA 1
ATOM 721 C C . HIS A 1 88 ? 5.823 -4.131 4.008 1.00 94.19 88 HIS A C 1
ATOM 723 O O . HIS A 1 88 ? 6.250 -4.460 2.899 1.00 94.19 88 HIS A O 1
ATOM 729 N N . TYR A 1 89 ? 5.697 -2.857 4.379 1.00 97.00 89 TYR A N 1
ATOM 730 C CA . TYR A 1 89 ? 5.966 -1.745 3.478 1.00 97.00 89 TYR A CA 1
ATOM 731 C C . TYR A 1 89 ? 7.418 -1.726 2.985 1.00 97.00 89 TYR A C 1
ATOM 733 O O . TYR A 1 89 ? 7.649 -1.578 1.789 1.00 97.00 89 TYR A O 1
ATOM 741 N N . ILE A 1 90 ? 8.407 -1.934 3.860 1.00 97.06 90 ILE A N 1
ATOM 742 C CA . ILE A 1 90 ? 9.829 -1.975 3.483 1.00 97.06 90 ILE A CA 1
ATOM 743 C C . ILE A 1 90 ? 10.092 -3.072 2.447 1.00 97.06 90 ILE A C 1
ATOM 745 O O . ILE A 1 90 ? 10.825 -2.836 1.487 1.00 97.06 90 ILE A O 1
ATOM 749 N N . LYS A 1 91 ? 9.478 -4.253 2.595 1.00 95.56 91 LYS A N 1
ATOM 750 C CA . LYS A 1 91 ? 9.619 -5.348 1.621 1.00 95.56 91 LYS A CA 1
ATOM 751 C C . LYS A 1 91 ? 9.031 -4.977 0.260 1.00 95.56 91 LYS A C 1
ATOM 753 O O . LYS A 1 91 ? 9.702 -5.159 -0.759 1.00 95.56 91 LYS A O 1
ATOM 758 N N . ALA A 1 92 ? 7.819 -4.422 0.245 1.00 96.25 92 ALA A N 1
ATOM 759 C CA . ALA A 1 92 ? 7.177 -3.965 -0.985 1.00 96.25 92 ALA A CA 1
ATOM 760 C C . ALA A 1 92 ? 7.995 -2.848 -1.651 1.00 96.25 92 ALA A C 1
ATOM 762 O O . ALA A 1 92 ? 8.371 -2.967 -2.814 1.00 96.25 92 ALA A O 1
ATOM 763 N N . LYS A 1 93 ? 8.375 -1.818 -0.886 1.00 97.69 93 LYS A N 1
ATOM 764 C CA . LYS A 1 93 ? 9.224 -0.708 -1.335 1.00 97.69 93 LYS A CA 1
ATOM 765 C C . LYS A 1 93 ? 10.551 -1.194 -1.902 1.00 97.69 93 LYS A C 1
ATOM 767 O O . LYS A 1 93 ? 10.986 -0.690 -2.931 1.00 97.69 93 LYS A O 1
ATOM 772 N N . SER A 1 94 ? 11.201 -2.159 -1.254 1.00 97.56 94 SER A N 1
ATOM 773 C CA . SER A 1 94 ? 12.466 -2.706 -1.742 1.00 97.56 94 SER A CA 1
ATOM 774 C C . SER A 1 94 ? 12.287 -3.423 -3.078 1.00 97.56 94 SER A C 1
ATOM 776 O O . SER A 1 94 ? 13.093 -3.219 -3.981 1.00 97.56 94 SER A O 1
ATOM 778 N N . THR A 1 95 ? 11.246 -4.246 -3.221 1.00 97.12 95 THR A N 1
ATOM 779 C CA . THR A 1 95 ? 10.986 -4.992 -4.463 1.00 97.12 95 THR A CA 1
ATOM 780 C C . THR A 1 95 ? 10.627 -4.049 -5.607 1.00 97.12 95 THR A C 1
ATOM 782 O O . THR A 1 95 ? 11.217 -4.132 -6.686 1.00 97.12 95 THR A O 1
ATOM 785 N N . VAL A 1 96 ? 9.723 -3.101 -5.346 1.00 97.12 96 VAL A N 1
ATOM 786 C CA . VAL A 1 96 ? 9.323 -2.064 -6.303 1.00 97.12 96 VAL A CA 1
ATOM 787 C C . VAL A 1 96 ? 10.514 -1.198 -6.697 1.00 97.12 96 VAL A C 1
ATOM 789 O O . VAL A 1 96 ? 10.765 -1.015 -7.882 1.00 97.12 96 VAL A O 1
ATOM 792 N N . GLY A 1 97 ? 11.308 -0.740 -5.727 1.00 97.12 97 GLY A N 1
ATOM 793 C CA . GLY A 1 97 ? 12.489 0.081 -5.981 1.00 97.12 97 GLY A CA 1
ATOM 794 C C . GLY A 1 97 ? 13.533 -0.619 -6.852 1.00 97.12 97 GLY A C 1
ATOM 795 O O . GLY A 1 97 ? 14.064 -0.007 -7.772 1.00 97.12 97 GLY A O 1
ATOM 796 N N . VAL A 1 98 ? 13.798 -1.911 -6.622 1.00 97.50 98 VAL A N 1
ATOM 797 C CA . VAL A 1 98 ? 14.719 -2.687 -7.472 1.00 97.50 98 VAL A CA 1
ATOM 798 C C . VAL A 1 98 ? 14.201 -2.771 -8.908 1.00 97.50 98 VAL A C 1
ATOM 800 O O . VAL A 1 98 ? 14.964 -2.529 -9.841 1.00 97.50 98 VAL A O 1
ATOM 803 N N . CYS A 1 99 ? 12.916 -3.078 -9.100 1.00 97.31 99 CYS A N 1
ATOM 804 C CA . CYS A 1 99 ? 12.334 -3.201 -10.438 1.00 97.31 99 CYS A CA 1
ATOM 805 C C . CYS A 1 99 ? 12.301 -1.853 -11.173 1.00 97.31 99 CYS A C 1
ATOM 807 O O . CYS A 1 99 ? 12.715 -1.778 -12.330 1.00 97.31 99 CYS A O 1
ATOM 809 N N . 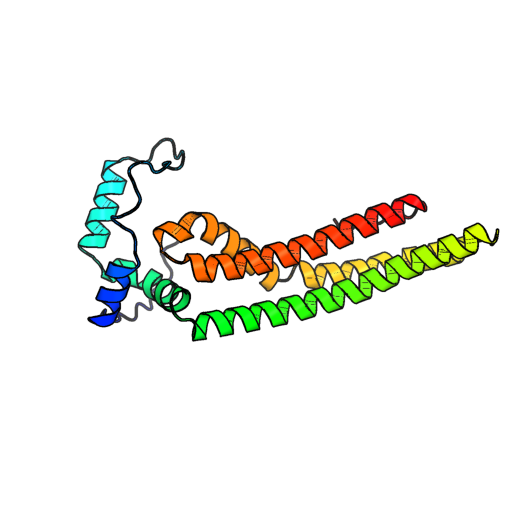LEU A 1 100 ? 11.889 -0.781 -10.489 1.00 96.06 100 LEU A N 1
ATOM 810 C CA . LEU A 1 100 ? 11.884 0.573 -11.040 1.00 96.06 100 LEU A CA 1
ATOM 811 C C . LEU A 1 100 ? 13.283 1.056 -11.410 1.00 96.06 100 LEU A C 1
ATOM 813 O O . LEU A 1 100 ? 13.451 1.647 -12.471 1.00 96.06 100 LEU A O 1
ATOM 817 N N . ASN A 1 101 ? 14.299 0.780 -10.590 1.00 96.06 101 ASN A N 1
ATOM 818 C CA . ASN A 1 101 ? 15.670 1.170 -10.915 1.00 96.06 101 ASN A CA 1
ATOM 819 C C . ASN A 1 101 ? 16.157 0.500 -12.203 1.00 96.06 101 ASN A C 1
ATOM 821 O O . ASN A 1 101 ? 16.739 1.175 -13.043 1.00 96.06 101 ASN A O 1
ATOM 825 N N . VAL A 1 102 ? 15.858 -0.788 -12.410 1.00 95.31 102 VAL A N 1
ATOM 826 C CA . VAL A 1 102 ? 16.200 -1.479 -13.667 1.00 95.31 102 VAL A CA 1
ATOM 827 C C . VAL A 1 102 ? 15.537 -0.802 -14.869 1.00 95.31 102 VAL A C 1
ATOM 829 O O . VAL A 1 102 ? 16.189 -0.597 -15.891 1.00 95.31 102 VAL A O 1
ATOM 832 N N . ILE A 1 103 ? 14.263 -0.423 -14.741 1.00 94.88 103 ILE A N 1
ATOM 833 C CA . ILE A 1 103 ? 13.513 0.274 -15.793 1.00 94.88 103 ILE A CA 1
ATOM 834 C C . ILE A 1 103 ? 14.137 1.642 -16.097 1.00 94.88 103 ILE A C 1
ATOM 836 O O . ILE A 1 103 ? 14.429 1.955 -17.252 1.00 94.88 103 ILE A O 1
ATOM 840 N N . LEU A 1 104 ? 14.371 2.448 -15.061 1.00 94.56 104 LEU A N 1
ATOM 841 C CA . LEU A 1 104 ? 14.894 3.806 -15.194 1.00 94.56 104 LEU A CA 1
ATOM 842 C C . LEU A 1 104 ? 16.338 3.822 -15.700 1.00 94.56 104 LEU A C 1
ATOM 844 O O . LEU A 1 104 ? 16.693 4.673 -16.511 1.00 94.56 104 LEU A O 1
ATOM 848 N N . ASP A 1 105 ? 17.178 2.891 -15.257 1.00 95.38 105 ASP A N 1
ATOM 849 C CA . ASP A 1 105 ? 18.558 2.802 -15.729 1.00 95.38 105 ASP A CA 1
ATOM 850 C C . ASP A 1 105 ? 18.623 2.281 -17.168 1.00 95.38 105 ASP A C 1
ATOM 852 O O . ASP A 1 105 ? 19.409 2.801 -17.962 1.00 95.38 105 ASP A O 1
ATOM 856 N N . GLY A 1 106 ? 17.739 1.349 -17.548 1.00 94.62 106 GLY A N 1
ATOM 857 C CA . GLY A 1 106 ? 17.553 0.952 -18.945 1.00 94.62 106 GLY A CA 1
ATOM 858 C C . GLY A 1 106 ? 17.158 2.138 -19.829 1.00 94.62 106 GLY A C 1
ATOM 859 O O . GLY A 1 106 ? 17.752 2.355 -20.881 1.00 94.62 106 GLY A O 1
ATOM 860 N N . GLN A 1 107 ? 16.222 2.969 -19.371 1.00 94.50 107 GLN A N 1
ATOM 861 C CA . GLN A 1 107 ? 15.813 4.179 -20.085 1.00 94.50 107 GLN A CA 1
ATOM 862 C C . GLN A 1 107 ? 16.955 5.195 -20.241 1.00 94.50 107 GLN A C 1
ATOM 864 O O . GLN A 1 107 ? 17.164 5.716 -21.339 1.00 94.50 107 GLN A O 1
ATOM 869 N N . LYS A 1 108 ? 17.722 5.465 -19.177 1.00 94.62 108 LYS A N 1
ATOM 870 C CA . LYS A 1 108 ? 18.888 6.365 -19.246 1.00 94.62 108 LYS A CA 1
ATOM 871 C C . LYS A 1 108 ? 19.939 5.843 -20.219 1.00 94.62 108 LYS A C 1
ATOM 873 O O . LYS A 1 108 ? 20.521 6.629 -20.964 1.00 94.62 108 LYS A O 1
ATOM 878 N N . TYR A 1 109 ? 20.174 4.532 -20.214 1.00 95.50 109 TYR A N 1
ATOM 879 C CA . TYR A 1 109 ? 21.113 3.892 -21.124 1.00 95.50 109 TYR A CA 1
ATOM 880 C C . TYR A 1 109 ? 20.691 4.078 -22.584 1.00 95.50 109 TYR A C 1
ATOM 882 O O . TYR A 1 109 ? 21.489 4.569 -23.381 1.00 95.50 109 TYR A O 1
ATOM 890 N N . LEU A 1 110 ? 19.426 3.810 -22.919 1.00 95.00 110 LEU A N 1
ATOM 891 C CA . LEU A 1 110 ? 18.905 4.014 -24.275 1.00 95.00 110 LEU A CA 1
ATOM 892 C C . LEU A 1 110 ? 19.053 5.468 -24.739 1.00 95.00 110 LEU A C 1
ATOM 894 O O . LEU A 1 110 ? 19.569 5.705 -25.828 1.00 95.00 110 LEU A O 1
ATOM 898 N N . LYS A 1 111 ? 18.709 6.443 -23.885 1.00 93.31 111 LYS A N 1
ATOM 899 C CA . LYS A 1 111 ? 18.921 7.870 -24.189 1.00 93.31 111 LYS A CA 1
ATOM 900 C C . LYS A 1 111 ? 20.397 8.199 -24.440 1.00 93.31 111 LYS A C 1
ATOM 902 O O . LYS A 1 111 ? 20.702 9.022 -25.295 1.00 93.31 111 LYS A O 1
ATOM 907 N N . SER A 1 112 ? 21.324 7.574 -23.711 1.00 95.12 112 SER A N 1
ATOM 908 C CA . SER A 1 112 ? 22.761 7.811 -23.907 1.00 95.12 112 SER A CA 1
ATOM 909 C C . SER A 1 112 ? 23.278 7.280 -25.246 1.00 95.12 112 SER A C 1
ATOM 911 O O . SER A 1 112 ? 24.113 7.931 -25.870 1.00 95.12 112 SER A O 1
ATOM 913 N N . LEU A 1 113 ? 22.755 6.139 -25.705 1.00 94.50 113 LEU A N 1
ATOM 914 C CA . LEU A 1 113 ? 23.081 5.575 -27.013 1.00 94.50 113 LEU A CA 1
ATOM 915 C C . LEU A 1 113 ? 22.487 6.413 -28.150 1.00 94.50 113 LEU A C 1
ATOM 917 O O . LEU A 1 113 ? 23.176 6.679 -29.130 1.00 94.50 113 LEU A O 1
ATOM 921 N N . GLU A 1 114 ? 21.249 6.884 -27.985 1.00 91.56 114 GLU A N 1
ATOM 922 C CA . GLU A 1 114 ? 20.577 7.762 -28.949 1.00 91.56 114 GLU A CA 1
ATOM 923 C C . GLU A 1 114 ? 21.341 9.085 -29.139 1.00 91.56 114 GLU A C 1
ATOM 925 O O . GLU A 1 114 ? 21.581 9.506 -30.266 1.00 91.56 114 GLU A O 1
ATOM 930 N N . ILE A 1 115 ? 21.820 9.707 -28.052 1.00 93.94 115 ILE A N 1
ATOM 931 C CA . ILE A 1 115 ? 22.671 10.914 -28.112 1.00 93.94 115 ILE A CA 1
ATOM 932 C C . ILE A 1 115 ? 23.984 10.652 -28.869 1.00 93.94 115 ILE A C 1
ATOM 934 O O . ILE A 1 115 ? 24.528 11.562 -29.497 1.00 93.94 115 ILE A O 1
ATOM 938 N N . ALA A 1 116 ? 24.506 9.428 -28.795 1.00 95.62 116 ALA A N 1
ATOM 939 C CA . ALA A 1 116 ? 25.726 9.012 -29.478 1.00 95.62 116 ALA A CA 1
ATOM 940 C C . ALA A 1 116 ? 25.495 8.557 -30.934 1.00 95.62 116 ALA A C 1
ATOM 942 O O . ALA A 1 116 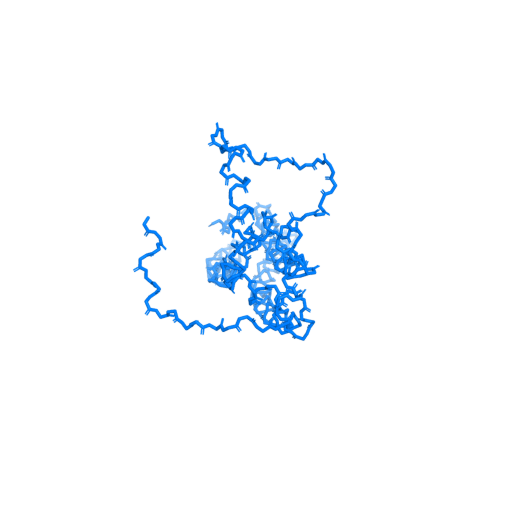? 26.451 8.103 -31.563 1.00 95.62 116 ALA A O 1
ATOM 943 N N . ASP A 1 117 ? 24.268 8.678 -31.459 1.00 93.88 117 ASP A N 1
ATOM 944 C CA . ASP A 1 117 ? 23.868 8.244 -32.807 1.00 93.88 117 ASP A CA 1
ATOM 945 C C . ASP A 1 117 ? 24.120 6.740 -33.056 1.00 93.88 117 ASP A C 1
ATOM 947 O O . ASP A 1 117 ? 24.511 6.308 -34.142 1.00 93.88 117 ASP A O 1
ATOM 951 N N . LEU A 1 118 ? 23.942 5.924 -32.008 1.00 95.00 118 LEU A N 1
ATOM 952 C CA . LEU A 1 118 ? 24.058 4.465 -32.067 1.00 95.00 118 LEU A CA 1
ATOM 953 C C . LEU A 1 118 ? 22.685 3.814 -32.284 1.00 95.00 118 LEU A C 1
ATOM 955 O O . LEU A 1 118 ? 21.674 4.279 -31.761 1.00 95.00 118 LEU A O 1
ATOM 959 N N . ASP A 1 119 ? 22.653 2.696 -33.016 1.00 92.81 119 ASP A N 1
ATOM 960 C CA . ASP A 1 119 ? 21.434 1.895 -33.177 1.00 92.81 119 ASP A CA 1
ATOM 961 C C . ASP A 1 119 ? 21.024 1.261 -31.840 1.00 92.81 119 ASP A C 1
ATOM 963 O O . ASP A 1 119 ? 21.754 0.451 -31.271 1.00 92.81 119 ASP A O 1
ATOM 967 N N . ILE A 1 120 ? 19.834 1.626 -31.358 1.00 93.81 120 ILE A N 1
ATOM 968 C CA . ILE A 1 120 ? 19.270 1.169 -30.082 1.00 93.81 120 ILE A CA 1
ATOM 969 C C . ILE A 1 120 ? 18.245 0.042 -30.238 1.00 93.81 120 ILE A C 1
ATOM 971 O O . ILE A 1 120 ? 17.623 -0.350 -29.251 1.00 93.81 120 ILE A O 1
ATOM 975 N N . THR A 1 121 ? 18.012 -0.464 -31.454 1.00 93.38 121 THR A N 1
ATOM 976 C CA . THR A 1 121 ? 16.898 -1.385 -31.745 1.00 93.38 121 THR A CA 1
ATOM 977 C C . THR A 1 121 ? 16.929 -2.628 -30.851 1.00 93.38 121 THR A C 1
ATOM 979 O O . THR A 1 121 ? 15.918 -2.983 -30.241 1.00 93.38 121 THR A O 1
ATOM 982 N N . LEU A 1 122 ? 18.098 -3.264 -30.720 1.00 94.56 122 LEU A N 1
ATOM 983 C CA . LEU A 1 122 ? 18.263 -4.472 -29.909 1.00 94.56 122 LEU A CA 1
ATOM 984 C C . LEU A 1 122 ? 18.137 -4.182 -28.406 1.00 94.56 122 LEU A C 1
ATOM 986 O O . LEU A 1 122 ? 17.455 -4.914 -27.691 1.00 94.56 122 LEU A O 1
ATOM 990 N N . ASP A 1 123 ? 18.763 -3.110 -27.919 1.00 94.56 123 ASP A N 1
ATOM 991 C CA . ASP A 1 123 ? 18.721 -2.727 -26.504 1.00 94.56 123 ASP A CA 1
ATOM 992 C C . ASP A 1 123 ? 17.313 -2.327 -26.058 1.00 94.56 123 ASP A C 1
ATOM 994 O O . ASP A 1 123 ? 16.868 -2.700 -24.968 1.00 94.56 123 ASP A O 1
ATOM 998 N N . LYS A 1 124 ? 16.580 -1.622 -26.927 1.00 94.31 124 LYS A N 1
ATOM 999 C CA . LYS A 1 124 ? 15.178 -1.269 -26.707 1.00 94.31 124 LYS A CA 1
ATOM 1000 C C . LYS A 1 124 ? 14.320 -2.526 -26.595 1.00 94.31 124 LYS A C 1
ATOM 1002 O O . LYS A 1 124 ? 13.553 -2.637 -25.639 1.00 94.31 124 LYS A O 1
ATOM 1007 N N . GLN A 1 125 ? 14.488 -3.489 -27.505 1.00 94.62 125 GLN A N 1
ATOM 1008 C CA . GLN A 1 125 ? 13.761 -4.759 -27.444 1.00 94.62 125 GLN A CA 1
ATOM 1009 C C . GLN A 1 125 ? 14.094 -5.544 -26.166 1.00 94.62 125 GLN A C 1
ATOM 1011 O O . GLN A 1 125 ? 13.190 -6.002 -25.475 1.00 94.62 125 GLN A O 1
ATOM 1016 N N . ASN A 1 126 ? 15.372 -5.612 -25.780 1.00 94.06 126 ASN A N 1
ATOM 1017 C CA . ASN A 1 126 ? 15.802 -6.285 -24.550 1.00 94.06 126 ASN A CA 1
ATOM 1018 C C . ASN A 1 126 ? 15.176 -5.684 -23.283 1.00 94.06 126 ASN A C 1
ATOM 1020 O O . ASN A 1 126 ? 14.933 -6.406 -22.311 1.00 94.06 126 ASN A O 1
ATOM 1024 N N . LEU A 1 127 ? 14.964 -4.363 -23.251 1.00 94.75 127 LEU A N 1
ATOM 1025 C CA . LEU A 1 127 ? 14.253 -3.717 -22.150 1.00 94.75 127 LEU A CA 1
ATOM 1026 C C . LEU A 1 127 ? 12.771 -4.096 -22.177 1.00 94.75 127 LEU A C 1
ATOM 1028 O O . LEU A 1 127 ? 12.260 -4.539 -21.150 1.00 94.75 127 LEU A O 1
ATOM 1032 N N . VAL A 1 128 ? 12.119 -3.982 -23.340 1.00 95.31 128 VAL A N 1
ATOM 1033 C CA . VAL A 1 128 ? 10.705 -4.350 -23.538 1.00 95.31 128 VAL A CA 1
ATOM 1034 C C . VAL A 1 128 ? 10.436 -5.784 -23.080 1.00 95.31 128 VAL A C 1
ATOM 1036 O O . VAL A 1 128 ? 9.511 -6.007 -22.305 1.00 95.31 128 VAL A O 1
ATOM 1039 N N . ASP A 1 129 ? 11.295 -6.733 -23.448 1.00 95.19 129 ASP A N 1
ATOM 1040 C CA . ASP A 1 129 ? 11.152 -8.149 -23.088 1.00 95.19 129 ASP A CA 1
ATOM 1041 C C . ASP A 1 129 ? 11.243 -8.400 -21.570 1.00 95.19 129 ASP A C 1
ATOM 1043 O O . ASP A 1 129 ? 10.699 -9.380 -21.056 1.00 95.19 129 ASP A O 1
ATOM 1047 N N . LYS A 1 130 ? 11.913 -7.515 -20.819 1.00 94.94 130 LYS A N 1
ATOM 1048 C CA . LYS A 1 130 ? 12.026 -7.602 -19.352 1.00 94.94 130 LYS A CA 1
ATOM 1049 C C . LYS A 1 130 ? 10.861 -6.943 -18.622 1.00 94.94 130 LYS A C 1
ATOM 1051 O O . LYS A 1 130 ? 10.612 -7.302 -17.469 1.00 94.94 130 LYS A O 1
ATOM 1056 N N . LEU A 1 131 ? 10.161 -5.996 -19.250 1.00 95.56 131 LEU A N 1
ATOM 1057 C CA . LEU A 1 131 ? 9.085 -5.239 -18.604 1.00 95.56 131 LEU A CA 1
ATOM 1058 C C . LEU A 1 131 ? 7.988 -6.130 -18.007 1.00 95.56 131 LEU A C 1
ATOM 1060 O O . LEU A 1 131 ? 7.626 -5.859 -16.862 1.00 95.56 131 LEU A O 1
ATOM 1064 N N . PRO A 1 132 ? 7.498 -7.203 -18.667 1.00 95.75 132 PRO A N 1
ATOM 1065 C CA . PRO A 1 132 ? 6.484 -8.077 -18.076 1.00 95.75 132 PRO A CA 1
ATOM 1066 C C . PRO A 1 132 ? 6.937 -8.679 -16.743 1.00 95.75 132 PRO A C 1
ATOM 1068 O O . PRO A 1 132 ? 6.262 -8.524 -15.732 1.00 95.75 132 PRO A O 1
ATOM 1071 N N . LEU A 1 133 ? 8.146 -9.248 -16.699 1.00 96.19 133 LEU A N 1
ATOM 1072 C CA . LEU A 1 133 ? 8.691 -9.863 -15.486 1.00 96.19 133 LEU A CA 1
ATOM 1073 C C . LEU A 1 133 ? 8.862 -8.852 -14.341 1.00 96.19 133 LEU A C 1
ATOM 1075 O O . LEU A 1 133 ? 8.609 -9.169 -13.178 1.00 96.19 133 LEU A O 1
ATOM 1079 N N . LEU A 1 134 ? 9.336 -7.644 -14.654 1.00 96.50 134 LEU A N 1
ATOM 1080 C CA . LEU A 1 134 ? 9.492 -6.578 -13.662 1.00 96.50 134 LEU A CA 1
ATOM 1081 C C . LEU A 1 134 ? 8.126 -6.092 -13.160 1.00 96.50 134 LEU A C 1
ATOM 1083 O O . LEU A 1 134 ? 7.959 -5.859 -11.964 1.00 96.50 134 LEU A O 1
ATOM 1087 N N . THR A 1 135 ? 7.149 -5.992 -14.061 1.00 95.31 135 THR A N 1
ATOM 1088 C CA . THR A 1 135 ? 5.765 -5.608 -13.754 1.00 95.31 135 THR A CA 1
ATOM 1089 C C . THR A 1 135 ? 5.114 -6.615 -12.823 1.00 95.31 135 THR A C 1
ATOM 1091 O O . THR A 1 135 ? 4.577 -6.217 -11.792 1.00 95.31 135 THR A O 1
ATOM 1094 N N . ASP A 1 136 ? 5.221 -7.906 -13.130 1.00 95.25 136 ASP A N 1
ATOM 1095 C CA . ASP A 1 136 ? 4.623 -8.975 -12.332 1.00 95.25 136 ASP A CA 1
ATOM 1096 C C . ASP A 1 136 ? 5.162 -8.967 -10.899 1.00 95.25 136 ASP A C 1
ATOM 1098 O O . ASP A 1 136 ? 4.386 -8.957 -9.947 1.00 95.25 136 ASP A O 1
ATOM 1102 N N . LYS A 1 137 ? 6.483 -8.829 -10.720 1.00 96.00 137 LYS A N 1
ATOM 1103 C CA . LYS A 1 137 ? 7.097 -8.722 -9.383 1.00 96.00 137 LYS A CA 1
ATOM 1104 C C . LYS A 1 137 ? 6.600 -7.517 -8.582 1.00 96.00 137 LYS A C 1
ATOM 1106 O O . LYS A 1 137 ? 6.421 -7.598 -7.363 1.00 96.00 137 LYS A O 1
ATOM 1111 N N . MET A 1 138 ? 6.399 -6.381 -9.250 1.00 96.38 138 MET A N 1
ATOM 1112 C CA . MET A 1 138 ? 5.838 -5.188 -8.616 1.00 96.38 138 MET A CA 1
ATOM 1113 C C . MET A 1 138 ? 4.361 -5.387 -8.259 1.00 96.38 138 MET A C 1
ATOM 1115 O O . MET A 1 138 ? 3.960 -5.031 -7.150 1.00 96.38 138 MET A O 1
ATOM 1119 N N . LYS A 1 139 ? 3.569 -6.005 -9.144 1.00 94.31 139 LYS A N 1
ATOM 1120 C CA . LYS A 1 139 ? 2.156 -6.331 -8.903 1.00 94.31 139 LYS A CA 1
ATOM 1121 C C . LYS A 1 139 ? 1.992 -7.303 -7.742 1.00 94.31 139 LYS A C 1
ATOM 1123 O O . LYS A 1 139 ? 1.196 -7.028 -6.854 1.00 94.31 139 LYS A O 1
ATOM 1128 N N . GLU A 1 140 ? 2.781 -8.372 -7.677 1.00 93.25 140 GLU A N 1
ATOM 1129 C CA . GLU A 1 140 ? 2.778 -9.309 -6.543 1.00 93.25 140 GLU A CA 1
ATOM 1130 C C . GLU A 1 140 ? 3.035 -8.598 -5.205 1.00 93.25 140 GLU A C 1
ATOM 1132 O O . GLU A 1 140 ? 2.424 -8.927 -4.189 1.00 93.25 140 GLU A O 1
ATOM 1137 N N . SER A 1 141 ? 3.899 -7.579 -5.210 1.00 93.94 141 SER A N 1
ATOM 1138 C CA . SER A 1 141 ? 4.224 -6.796 -4.014 1.00 93.94 141 SER A CA 1
ATOM 1139 C C . SER A 1 141 ? 3.136 -5.788 -3.627 1.00 93.94 141 SER A C 1
ATOM 1141 O O . SER A 1 141 ? 2.967 -5.503 -2.443 1.00 93.94 141 SER A O 1
ATOM 1143 N N . LEU A 1 142 ? 2.426 -5.213 -4.604 1.00 93.94 142 LEU A N 1
ATOM 1144 C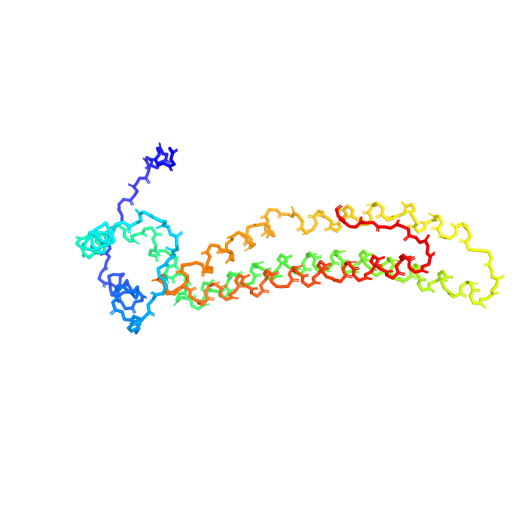 CA . LEU A 1 142 ? 1.461 -4.124 -4.392 1.00 93.94 142 LEU A CA 1
ATOM 1145 C C . LEU A 1 142 ? -0.006 -4.574 -4.385 1.00 93.94 142 LEU A C 1
ATOM 1147 O O . LEU A 1 142 ? -0.863 -3.821 -3.928 1.00 93.94 142 LEU A O 1
ATOM 1151 N N . HIS A 1 143 ? -0.300 -5.780 -4.869 1.00 90.38 143 HIS A N 1
ATOM 1152 C CA . HIS A 1 143 ? -1.630 -6.400 -4.867 1.00 90.38 143 HIS A CA 1
ATOM 1153 C C . HIS A 1 143 ? -1.722 -7.566 -3.873 1.00 90.38 143 HIS A C 1
ATOM 1155 O O . HIS A 1 143 ? -2.566 -8.450 -4.015 1.00 90.38 143 HIS A O 1
ATOM 1161 N N . SER A 1 144 ? -0.852 -7.583 -2.859 1.00 88.38 144 SER A N 1
ATOM 1162 C CA . SER A 1 144 ? -0.917 -8.580 -1.794 1.00 88.38 144 SER A CA 1
ATOM 1163 C C . SER A 1 144 ? -2.134 -8.348 -0.889 1.00 88.38 144 SER A C 1
ATOM 1165 O O . SER A 1 144 ? -2.654 -7.232 -0.770 1.00 88.38 144 SER A O 1
ATOM 1167 N N . SER A 1 145 ? -2.567 -9.403 -0.196 1.00 86.62 145 SER A N 1
ATOM 1168 C CA . SER A 1 145 ? -3.670 -9.326 0.769 1.00 86.62 145 SER A CA 1
ATOM 1169 C C . SER A 1 145 ? -3.433 -8.291 1.869 1.00 86.62 145 SER A C 1
ATOM 1171 O O . SER A 1 145 ? -4.371 -7.666 2.347 1.00 86.62 145 SER A O 1
ATOM 1173 N N . GLU A 1 146 ? -2.183 -8.083 2.271 1.00 88.31 146 GLU A N 1
ATOM 1174 C CA . GLU A 1 146 ? -1.794 -7.116 3.293 1.00 88.31 146 GLU A CA 1
ATOM 1175 C C . GLU A 1 146 ? -2.023 -5.679 2.828 1.00 88.31 146 GLU A C 1
ATOM 1177 O O . GLU A 1 146 ? -2.539 -4.873 3.600 1.00 88.31 146 GLU A O 1
ATOM 1182 N N . VAL A 1 147 ? -1.686 -5.361 1.575 1.00 89.25 147 VAL A N 1
ATOM 1183 C CA . VAL A 1 147 ? -1.912 -4.023 1.007 1.00 89.25 147 VAL A CA 1
ATOM 1184 C C . VAL A 1 147 ? -3.410 -3.745 0.889 1.00 89.25 147 VAL A C 1
ATOM 1186 O O . VAL A 1 147 ? -3.873 -2.676 1.292 1.00 89.25 147 VAL A O 1
ATOM 1189 N N . GLU A 1 148 ? -4.187 -4.725 0.417 1.00 88.62 148 GLU A N 1
ATOM 1190 C CA . GLU A 1 148 ? -5.644 -4.582 0.324 1.00 88.62 148 GLU A CA 1
ATOM 1191 C C . GLU A 1 148 ? -6.289 -4.465 1.715 1.00 88.62 148 GLU A C 1
ATOM 1193 O O . GLU A 1 148 ? -7.193 -3.656 1.915 1.00 88.62 148 GLU A O 1
ATOM 1198 N N . ASN A 1 149 ? -5.779 -5.193 2.714 1.00 85.56 149 ASN A N 1
ATOM 1199 C CA . ASN A 1 149 ? -6.226 -5.058 4.100 1.00 85.56 149 ASN A CA 1
ATOM 1200 C C . ASN A 1 149 ? -5.943 -3.661 4.659 1.00 85.56 149 ASN A C 1
ATOM 1202 O O . ASN A 1 149 ? -6.823 -3.086 5.292 1.00 85.56 149 ASN A O 1
ATOM 1206 N N . VAL A 1 150 ? -4.755 -3.095 4.414 1.00 91.31 150 VAL A N 1
ATOM 1207 C CA . VAL A 1 150 ? -4.426 -1.721 4.834 1.00 91.31 150 VAL A CA 1
ATOM 1208 C C . VAL A 1 150 ? -5.409 -0.728 4.223 1.00 91.31 150 VAL A C 1
ATOM 1210 O O . VAL A 1 150 ? -6.010 0.050 4.956 1.00 91.31 150 VAL A O 1
ATOM 1213 N N . LYS A 1 151 ? -5.648 -0.802 2.911 1.00 86.81 151 LYS A N 1
ATOM 1214 C CA . LYS A 1 151 ? -6.612 0.058 2.211 1.00 86.81 151 LYS A CA 1
ATOM 1215 C C . LYS A 1 151 ? -8.029 -0.080 2.780 1.00 86.81 151 LYS A C 1
ATOM 1217 O O . LYS A 1 151 ? -8.666 0.923 3.098 1.00 86.81 151 LYS A O 1
ATOM 1222 N N . ASN A 1 152 ? -8.517 -1.309 2.945 1.00 81.38 152 ASN A N 1
ATOM 1223 C CA . ASN A 1 152 ? -9.864 -1.571 3.456 1.00 81.38 152 ASN A CA 1
ATOM 1224 C C . ASN A 1 152 ? -10.038 -1.079 4.895 1.00 81.38 152 ASN A C 1
ATOM 1226 O O . ASN A 1 152 ? -11.044 -0.446 5.212 1.00 81.38 152 ASN A O 1
ATOM 1230 N N . ILE A 1 153 ? -9.051 -1.321 5.759 1.00 83.50 153 ILE A N 1
ATOM 1231 C CA . ILE A 1 153 ? -9.075 -0.837 7.142 1.00 83.50 153 ILE A CA 1
ATOM 1232 C C . ILE A 1 153 ? -9.027 0.692 7.167 1.00 83.50 153 ILE A C 1
ATOM 1234 O O . ILE A 1 153 ? -9.818 1.296 7.884 1.00 83.50 153 ILE A O 1
ATOM 1238 N N . THR A 1 154 ? -8.175 1.333 6.361 1.00 86.88 154 THR A N 1
ATOM 1239 C CA . THR A 1 154 ? -8.124 2.799 6.250 1.00 86.88 154 THR A CA 1
ATOM 1240 C C . THR A 1 154 ? -9.477 3.380 5.843 1.00 86.88 154 THR A C 1
ATOM 1242 O O . THR A 1 154 ? -9.930 4.349 6.454 1.00 86.88 154 THR A O 1
ATOM 1245 N N . LEU A 1 155 ? -10.149 2.786 4.850 1.00 81.38 155 LEU A N 1
ATOM 1246 C CA . LEU A 1 155 ? -11.484 3.211 4.414 1.00 81.38 155 LEU A CA 1
ATOM 1247 C C . LEU A 1 155 ? -12.514 3.083 5.541 1.00 81.38 155 LEU A C 1
ATOM 1249 O O . LEU A 1 155 ? -13.183 4.063 5.859 1.00 81.38 155 LEU A O 1
ATOM 1253 N N . LEU A 1 156 ? -12.578 1.925 6.202 1.00 77.12 156 LEU A N 1
ATOM 1254 C CA . LEU A 1 156 ? -13.480 1.709 7.336 1.00 77.12 156 LEU A CA 1
ATOM 1255 C C . LEU A 1 156 ? -13.197 2.696 8.478 1.00 77.12 156 LEU A C 1
ATOM 1257 O O . LEU A 1 156 ? -14.114 3.289 9.043 1.00 77.12 156 LEU A O 1
ATOM 1261 N N . CYS A 1 157 ? -11.923 2.922 8.803 1.00 81.44 157 CYS A N 1
ATOM 1262 C CA . CYS A 1 157 ? -11.520 3.854 9.849 1.00 81.44 157 CYS A CA 1
ATOM 1263 C C . CYS A 1 157 ? -11.922 5.301 9.538 1.00 81.44 157 CYS A C 1
ATOM 1265 O O . CYS A 1 157 ? -12.259 6.024 10.472 1.00 81.44 157 CYS A O 1
ATOM 1267 N N . LYS A 1 158 ? -11.923 5.740 8.272 1.00 78.88 158 LYS A N 1
ATOM 1268 C CA . LYS A 1 158 ? -12.351 7.106 7.910 1.00 78.88 158 LYS A CA 1
ATOM 1269 C C . LYS A 1 158 ? -13.784 7.402 8.353 1.00 78.88 158 LYS A C 1
ATOM 1271 O O . LYS A 1 158 ? -14.047 8.523 8.773 1.00 78.88 158 LYS A O 1
ATOM 1276 N N . GLU A 1 159 ? -14.663 6.406 8.318 1.00 73.94 159 GLU A N 1
ATOM 1277 C CA . GLU A 1 159 ? -16.078 6.564 8.671 1.00 73.94 159 GLU A CA 1
ATOM 1278 C C . GLU A 1 159 ? -16.325 6.528 10.185 1.00 73.94 159 GLU A C 1
ATOM 1280 O O . GLU A 1 159 ? -17.218 7.208 10.684 1.00 73.94 159 GLU A O 1
ATOM 1285 N N . VAL A 1 160 ? -15.531 5.753 10.935 1.00 71.50 160 VAL A N 1
ATOM 1286 C CA . VAL A 1 160 ? -15.834 5.448 12.347 1.00 71.50 160 VAL A CA 1
ATOM 1287 C C . VAL A 1 160 ? -14.814 5.983 13.356 1.00 71.50 160 VAL A C 1
ATOM 1289 O O . VAL A 1 160 ? -15.043 5.853 14.560 1.00 71.50 160 VAL A O 1
ATOM 1292 N N . LYS A 1 161 ? -13.688 6.575 12.920 1.00 76.62 161 LYS A N 1
ATOM 1293 C CA . LYS A 1 161 ? -12.565 6.906 13.823 1.00 76.62 161 LYS A CA 1
ATOM 1294 C C . LYS A 1 161 ? -12.928 7.842 14.967 1.00 76.62 161 LYS A C 1
ATOM 1296 O O . LYS A 1 161 ? -12.490 7.607 16.092 1.00 76.62 161 LYS A O 1
ATOM 1301 N N . ASP A 1 162 ? -13.733 8.863 14.693 1.00 73.88 162 ASP A N 1
ATOM 1302 C CA . ASP A 1 162 ? -14.108 9.863 15.693 1.00 73.88 162 ASP A CA 1
ATOM 1303 C C . ASP A 1 162 ? -15.188 9.323 16.631 1.00 73.88 162 ASP A C 1
ATOM 1305 O O . ASP A 1 162 ? -15.122 9.540 17.841 1.00 73.88 162 ASP A O 1
ATOM 1309 N N . PHE A 1 163 ? -16.127 8.550 16.076 1.00 69.19 163 PHE A N 1
ATOM 1310 C CA . PHE A 1 163 ? -17.188 7.881 16.824 1.00 69.19 163 PHE A CA 1
ATOM 1311 C C . PHE A 1 163 ? -16.622 6.870 17.827 1.00 69.19 163 PHE A C 1
ATOM 1313 O O . PHE A 1 163 ? -16.987 6.877 19.003 1.00 69.19 163 PHE A O 1
ATOM 1320 N N . LEU A 1 164 ? -15.683 6.032 17.380 1.00 70.12 164 LEU A N 1
ATOM 1321 C CA . LEU A 1 164 ? -15.051 5.022 18.223 1.00 70.12 164 LEU A CA 1
ATOM 1322 C C . LEU A 1 164 ? -13.840 5.553 19.000 1.00 70.12 164 LEU A C 1
ATOM 1324 O O . LEU A 1 164 ? -13.266 4.795 19.767 1.00 70.12 164 LEU A O 1
ATOM 1328 N N . ASN A 1 165 ? -13.428 6.812 18.816 1.00 75.62 165 ASN A N 1
ATOM 1329 C CA . ASN A 1 165 ? -12.193 7.374 19.384 1.00 75.62 165 ASN A CA 1
ATOM 1330 C C . ASN A 1 165 ? -10.964 6.477 19.155 1.00 75.62 165 ASN A C 1
ATOM 1332 O O . ASN A 1 165 ? -10.195 6.151 20.062 1.00 75.62 165 ASN A O 1
ATOM 1336 N N . ILE A 1 166 ? -10.810 6.062 17.901 1.00 82.00 166 ILE A N 1
ATOM 1337 C CA . ILE A 1 166 ? -9.712 5.222 17.416 1.00 82.00 166 ILE A CA 1
ATOM 1338 C C . ILE A 1 166 ? -8.815 5.994 16.440 1.00 82.00 166 ILE A C 1
ATOM 1340 O O . ILE A 1 166 ? -8.101 5.398 15.636 1.00 82.00 166 ILE A O 1
ATOM 1344 N N . SER A 1 167 ? -8.828 7.328 16.494 1.00 87.00 167 SER A N 1
ATOM 1345 C CA . SER A 1 167 ? -7.983 8.181 15.653 1.00 87.00 167 SER A CA 1
ATOM 1346 C C . SER A 1 167 ? -6.499 7.774 15.668 1.00 87.00 167 SER A C 1
ATOM 1348 O O . SER A 1 167 ? -5.911 7.767 14.591 1.00 87.00 167 SER A O 1
ATOM 1350 N N . PRO A 1 168 ? -5.883 7.358 16.800 1.00 88.69 168 PRO A N 1
ATOM 1351 C CA . PRO A 1 168 ? -4.478 6.949 16.793 1.00 88.69 168 PRO A CA 1
ATOM 1352 C C . PRO A 1 168 ? -4.183 5.754 15.876 1.00 88.69 168 PRO A C 1
ATOM 1354 O O . PRO A 1 168 ? -3.255 5.819 15.074 1.00 88.69 168 PRO A O 1
ATOM 1357 N N . ILE A 1 169 ? -4.982 4.680 15.941 1.00 89.12 169 ILE A N 1
ATOM 1358 C CA . ILE A 1 169 ? -4.788 3.517 15.059 1.00 89.12 169 ILE A CA 1
ATOM 1359 C C . ILE A 1 169 ? -5.181 3.847 13.612 1.00 89.12 169 ILE A C 1
ATOM 1361 O O . ILE A 1 169 ? -4.500 3.409 12.689 1.00 89.12 169 ILE A O 1
ATOM 1365 N N . ALA A 1 170 ? -6.216 4.670 13.405 1.00 90.00 170 ALA A N 1
ATOM 1366 C CA . ALA A 1 170 ? -6.625 5.121 12.075 1.00 90.00 170 ALA A CA 1
ATOM 1367 C C . ALA A 1 170 ? -5.496 5.880 11.356 1.00 90.00 170 ALA A C 1
ATOM 1369 O O . ALA A 1 170 ? -5.207 5.585 10.199 1.00 90.00 170 ALA A O 1
ATOM 1370 N N . SER A 1 171 ? -4.813 6.792 12.057 1.00 93.19 171 SER A N 1
ATOM 1371 C CA . SER A 1 171 ? -3.674 7.540 11.514 1.00 93.19 171 SER A CA 1
ATOM 1372 C C . SER A 1 171 ? -2.517 6.632 11.096 1.00 93.19 171 SER A C 1
ATOM 1374 O O . SER A 1 171 ? -1.857 6.907 10.099 1.00 93.19 171 SER A O 1
ATOM 1376 N N . VAL A 1 172 ? -2.277 5.535 11.827 1.00 94.50 172 VAL A N 1
ATOM 1377 C CA . VAL A 1 172 ? -1.244 4.555 11.459 1.00 94.50 172 VAL A CA 1
ATOM 1378 C C . VAL A 1 172 ? -1.596 3.879 10.133 1.00 94.50 172 VAL A C 1
ATOM 1380 O O . VAL A 1 172 ? -0.761 3.828 9.236 1.00 94.50 172 VAL A O 1
ATOM 1383 N N . PHE A 1 173 ? -2.825 3.387 9.967 1.00 94.81 173 PHE A N 1
ATOM 1384 C CA . PHE A 1 173 ? -3.238 2.767 8.703 1.00 94.81 173 PHE A CA 1
ATOM 1385 C C . PHE A 1 173 ? -3.245 3.765 7.533 1.00 94.81 173 PHE A C 1
ATOM 1387 O O . PHE A 1 173 ? -2.796 3.423 6.440 1.00 94.81 173 PHE A O 1
ATOM 1394 N N . GLU A 1 174 ? -3.658 5.012 7.775 1.00 96.12 174 GLU A N 1
ATOM 1395 C CA . GLU A 1 174 ? -3.628 6.092 6.783 1.00 96.12 174 GLU A CA 1
ATOM 1396 C C . GLU A 1 174 ? -2.196 6.440 6.333 1.00 96.12 174 GLU A C 1
ATOM 1398 O O . GLU A 1 174 ? -1.959 6.612 5.138 1.00 96.12 174 GLU A O 1
ATOM 1403 N N . GLU A 1 175 ? -1.219 6.472 7.249 1.00 97.12 175 GLU A N 1
ATOM 1404 C CA . GLU A 1 175 ? 0.209 6.632 6.919 1.00 97.12 175 GLU A CA 1
ATOM 1405 C C . GLU A 1 175 ? 0.666 5.563 5.912 1.00 97.12 175 GLU A C 1
ATOM 1407 O O . GLU A 1 175 ? 1.289 5.883 4.897 1.00 97.12 175 GLU A O 1
ATOM 1412 N N . TYR A 1 176 ? 0.328 4.292 6.154 1.00 96.81 176 TYR A N 1
ATOM 1413 C CA . TYR A 1 176 ? 0.768 3.198 5.286 1.00 96.81 176 TYR A CA 1
ATOM 1414 C C . TYR A 1 176 ? -0.011 3.095 3.975 1.00 96.81 176 TYR A C 1
ATOM 1416 O O . TYR A 1 176 ? 0.606 2.791 2.956 1.00 96.81 176 TYR A O 1
ATOM 1424 N N . ASP A 1 177 ? -1.311 3.398 3.954 1.00 96.75 177 ASP A N 1
ATOM 1425 C CA . ASP A 1 177 ? -2.063 3.510 2.698 1.00 96.75 177 ASP A CA 1
ATOM 1426 C C . ASP A 1 177 ? -1.433 4.588 1.799 1.00 96.75 177 ASP A C 1
ATOM 1428 O O . ASP A 1 177 ? -1.058 4.303 0.661 1.00 96.75 177 ASP A O 1
ATOM 1432 N N . ASN A 1 178 ? -1.165 5.782 2.342 1.00 97.75 178 ASN A N 1
ATOM 1433 C CA . ASN A 1 178 ? -0.492 6.868 1.617 1.00 97.75 178 ASN A CA 1
ATOM 1434 C C . ASN A 1 178 ? 0.902 6.469 1.102 1.00 97.75 178 ASN A C 1
ATOM 1436 O O . ASN A 1 178 ? 1.286 6.818 -0.020 1.00 97.75 178 ASN A O 1
ATOM 1440 N N . ASN A 1 179 ? 1.658 5.704 1.891 1.00 97.81 179 ASN A N 1
ATOM 1441 C CA . ASN A 1 179 ? 2.953 5.173 1.472 1.00 97.81 179 ASN A CA 1
ATOM 1442 C C . ASN A 1 179 ? 2.827 4.228 0.261 1.00 97.81 179 ASN A C 1
ATOM 1444 O O . ASN A 1 179 ? 3.607 4.342 -0.686 1.00 97.81 179 ASN A O 1
ATOM 1448 N N . TYR A 1 180 ? 1.833 3.332 0.241 1.00 97.25 180 TYR A N 1
ATOM 1449 C CA . TYR A 1 180 ? 1.578 2.471 -0.921 1.00 97.25 180 TYR A CA 1
ATOM 1450 C C . TYR A 1 180 ? 1.086 3.261 -2.142 1.00 97.25 180 TYR A C 1
ATOM 1452 O O . TYR A 1 180 ? 1.524 2.974 -3.257 1.00 97.25 180 TYR A O 1
ATOM 1460 N N . GLN A 1 181 ? 0.241 4.284 -1.958 1.00 95.69 181 GLN A N 1
ATOM 1461 C CA . GLN A 1 181 ? -0.166 5.171 -3.058 1.00 95.69 181 GLN A CA 1
ATOM 1462 C C . GLN A 1 181 ? 1.028 5.926 -3.656 1.00 95.69 181 GLN A C 1
ATOM 1464 O O . GLN A 1 181 ? 1.104 6.110 -4.868 1.00 95.69 181 GLN A O 1
ATOM 1469 N N . THR A 1 182 ? 1.999 6.311 -2.824 1.00 96.38 182 THR A N 1
ATOM 1470 C CA . THR A 1 182 ? 3.235 6.952 -3.295 1.00 96.38 182 THR A CA 1
ATOM 1471 C C . THR A 1 182 ? 4.042 6.012 -4.192 1.00 96.38 182 THR A C 1
ATOM 1473 O O . THR A 1 182 ? 4.469 6.428 -5.265 1.00 96.38 182 THR A O 1
ATOM 1476 N N . LEU A 1 183 ? 4.181 4.731 -3.818 1.00 95.88 183 LEU A N 1
ATOM 1477 C CA . LEU A 1 183 ? 4.850 3.733 -4.667 1.00 95.88 183 LEU A CA 1
ATOM 1478 C C . LEU A 1 183 ? 4.151 3.564 -6.021 1.00 95.88 183 LEU A C 1
ATOM 1480 O O . LEU A 1 183 ? 4.825 3.503 -7.046 1.00 95.88 183 LEU A O 1
ATOM 1484 N N . LYS A 1 184 ? 2.813 3.525 -6.035 1.00 94.50 184 LYS A N 1
ATOM 1485 C CA . LYS A 1 184 ? 2.030 3.475 -7.281 1.00 94.50 184 LYS A CA 1
ATOM 1486 C C . LYS A 1 184 ? 2.264 4.719 -8.137 1.00 94.50 184 LYS A C 1
ATOM 1488 O O . LYS A 1 184 ? 2.558 4.599 -9.318 1.00 94.50 184 LYS A O 1
ATOM 1493 N N . SER A 1 185 ? 2.256 5.902 -7.525 1.00 94.94 185 SER A N 1
ATOM 1494 C CA . SER A 1 185 ? 2.538 7.154 -8.232 1.00 94.94 185 SER A CA 1
ATOM 1495 C C . SER A 1 185 ? 3.939 7.186 -8.849 1.00 94.94 185 SER A C 1
ATOM 1497 O O . SER A 1 185 ? 4.118 7.732 -9.938 1.00 94.94 185 SER A O 1
ATOM 1499 N N . ASP A 1 186 ? 4.945 6.618 -8.183 1.00 94.81 186 ASP A N 1
ATOM 1500 C CA . ASP A 1 186 ? 6.301 6.536 -8.733 1.00 94.81 186 ASP A CA 1
ATOM 1501 C C . ASP A 1 186 ? 6.383 5.583 -9.934 1.00 94.81 186 ASP A C 1
ATOM 1503 O O . ASP A 1 186 ? 7.108 5.868 -10.890 1.00 94.81 186 ASP A O 1
ATOM 1507 N N . ILE A 1 187 ? 5.583 4.514 -9.934 1.00 94.88 187 ILE A N 1
ATOM 1508 C CA . ILE A 1 187 ? 5.414 3.634 -11.094 1.00 94.88 187 ILE A CA 1
ATOM 1509 C C . ILE A 1 187 ? 4.751 4.382 -12.257 1.00 94.88 187 ILE A C 1
ATOM 1511 O O . ILE A 1 187 ? 5.303 4.390 -13.357 1.00 94.88 187 ILE A O 1
ATOM 1515 N N . ASP A 1 188 ? 3.654 5.101 -12.009 1.00 93.50 188 ASP A N 1
ATOM 1516 C CA . ASP A 1 188 ? 2.955 5.880 -13.043 1.00 93.50 188 ASP A CA 1
ATOM 1517 C C . ASP A 1 188 ? 3.864 6.947 -13.682 1.00 93.50 188 ASP A C 1
ATOM 1519 O O . ASP A 1 188 ? 3.745 7.281 -14.864 1.00 93.50 188 ASP A O 1
ATOM 1523 N N . LYS A 1 189 ? 4.792 7.522 -12.904 1.00 92.69 189 LYS A N 1
ATOM 1524 C CA . LYS A 1 189 ? 5.808 8.448 -13.431 1.00 92.69 189 LYS A CA 1
ATOM 1525 C C . LYS A 1 189 ? 6.799 7.724 -14.338 1.00 92.69 189 LYS A C 1
ATOM 1527 O O . LYS A 1 189 ? 7.122 8.248 -15.402 1.00 92.69 189 LYS A O 1
ATOM 1532 N N . ALA A 1 190 ? 7.282 6.549 -13.937 1.00 92.31 190 ALA A N 1
ATOM 1533 C CA . ALA A 1 190 ? 8.191 5.752 -14.756 1.00 92.31 190 ALA A CA 1
ATOM 1534 C C . ALA A 1 190 ? 7.527 5.295 -16.069 1.00 92.31 190 ALA A C 1
ATOM 1536 O O . ALA A 1 190 ? 8.179 5.318 -17.112 1.00 92.31 190 ALA A O 1
ATOM 1537 N N . GLU A 1 191 ? 6.229 4.978 -16.039 1.00 92.31 191 GLU A N 1
ATOM 1538 C CA . GLU A 1 191 ? 5.419 4.672 -17.225 1.00 92.31 191 GLU A CA 1
ATOM 1539 C C . GLU A 1 191 ? 5.455 5.808 -18.248 1.00 92.31 191 GLU A C 1
ATOM 1541 O O . GLU A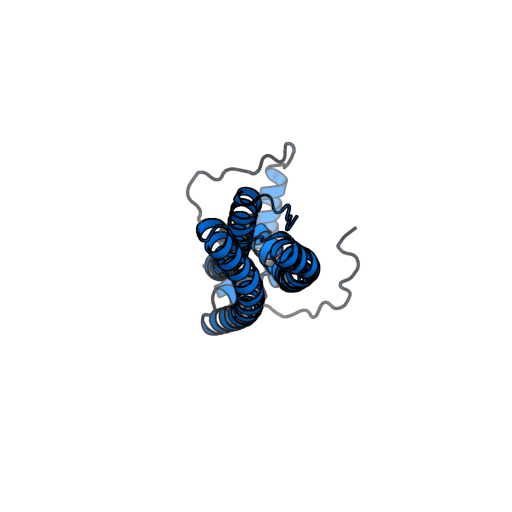 1 191 ? 5.831 5.607 -19.404 1.00 92.31 191 GLU A O 1
ATOM 1546 N N . LYS A 1 192 ? 5.182 7.036 -17.798 1.00 89.50 192 LYS A N 1
ATOM 1547 C CA . LYS A 1 192 ? 5.242 8.229 -18.656 1.00 89.50 192 LYS A CA 1
ATOM 1548 C C . LYS A 1 192 ? 6.631 8.440 -19.259 1.00 89.50 192 LYS A C 1
ATOM 1550 O O . LYS A 1 192 ? 6.744 8.727 -20.446 1.00 89.50 192 LYS A O 1
ATOM 1555 N N . VAL A 1 193 ? 7.680 8.263 -18.455 1.00 88.62 193 VAL A N 1
ATOM 1556 C CA . VAL A 1 193 ? 9.076 8.459 -18.880 1.00 88.62 193 VAL A CA 1
ATOM 1557 C C . VAL A 1 193 ? 9.520 7.430 -19.930 1.00 88.62 193 VAL A C 1
ATOM 1559 O O . VAL A 1 193 ? 10.333 7.759 -20.795 1.00 88.62 193 VAL A O 1
ATOM 1562 N N . LEU A 1 194 ? 9.006 6.197 -19.884 1.00 89.81 194 LEU A N 1
ATOM 1563 C CA . LEU A 1 194 ? 9.231 5.205 -20.941 1.00 89.81 194 LEU A CA 1
ATOM 1564 C C . LEU A 1 194 ? 8.452 5.536 -22.220 1.00 89.81 194 LEU A C 1
ATOM 1566 O O . LEU A 1 194 ? 8.999 5.408 -23.319 1.00 89.81 194 LEU A O 1
ATOM 1570 N N . GLY A 1 195 ? 7.221 6.036 -22.084 1.00 87.88 195 GLY A N 1
ATOM 1571 C CA . GLY A 1 195 ? 6.417 6.495 -23.217 1.00 87.88 195 GLY A CA 1
ATOM 1572 C C . GLY A 1 195 ? 7.114 7.577 -24.053 1.00 87.88 195 GLY A C 1
ATOM 1573 O O . GLY A 1 195 ? 7.036 7.547 -25.279 1.00 87.88 195 GLY A O 1
ATOM 1574 N N . GLU A 1 196 ? 7.881 8.474 -23.420 1.00 85.94 196 GLU A N 1
ATOM 1575 C CA . GLU A 1 196 ? 8.666 9.517 -24.109 1.00 85.94 196 GLU A CA 1
ATOM 1576 C C . GLU A 1 196 ? 9.711 8.968 -25.094 1.00 85.94 196 GLU A C 1
ATOM 1578 O O . GLU A 1 196 ? 10.050 9.651 -26.056 1.00 85.94 196 GLU A O 1
ATOM 1583 N N . ILE A 1 197 ? 10.219 7.750 -24.875 1.00 84.81 197 ILE A N 1
ATOM 1584 C CA . ILE A 1 197 ? 11.184 7.082 -25.773 1.00 84.81 197 ILE A CA 1
ATOM 1585 C C . ILE A 1 197 ? 10.511 6.018 -26.660 1.00 84.81 197 ILE A C 1
ATOM 1587 O O . ILE A 1 197 ? 11.155 5.127 -27.232 1.00 84.81 197 ILE A O 1
ATOM 1591 N N . GLY A 1 198 ? 9.181 6.094 -26.769 1.00 86.06 198 GLY A N 1
ATOM 1592 C CA . GLY A 1 198 ? 8.357 5.199 -27.573 1.00 86.06 198 GLY A CA 1
ATOM 1593 C C . GLY A 1 198 ? 8.386 3.754 -27.081 1.00 86.06 198 GLY A C 1
ATOM 1594 O O . GLY A 1 198 ? 8.388 2.842 -27.910 1.00 86.06 198 GLY A O 1
ATOM 1595 N N . ILE A 1 199 ? 8.518 3.537 -25.770 1.00 90.75 199 ILE A N 1
ATOM 1596 C CA . ILE A 1 199 ? 8.321 2.232 -25.135 1.00 90.75 199 ILE A CA 1
ATOM 1597 C C . ILE A 1 199 ? 6.946 2.247 -24.477 1.00 90.75 199 ILE A C 1
ATOM 1599 O O . ILE A 1 199 ? 6.722 2.975 -23.512 1.00 90.75 199 ILE A O 1
ATOM 1603 N N . GLU A 1 200 ? 6.033 1.434 -25.002 1.00 89.19 200 GLU A N 1
ATOM 1604 C CA . GLU A 1 200 ? 4.730 1.220 -24.383 1.00 89.19 200 GLU A CA 1
ATOM 1605 C C . GLU A 1 200 ? 4.879 0.249 -23.213 1.00 89.19 200 GLU A C 1
ATOM 1607 O O . GLU A 1 200 ? 5.282 -0.905 -23.367 1.00 89.19 200 GLU A O 1
ATOM 1612 N N . TRP A 1 201 ? 4.559 0.736 -22.024 1.00 92.38 201 TRP A N 1
ATOM 1613 C CA . TRP A 1 201 ? 4.489 -0.042 -20.801 1.00 92.38 201 TRP A CA 1
ATOM 1614 C C . TRP A 1 201 ? 3.207 0.355 -20.085 1.00 92.38 201 TRP A C 1
ATOM 1616 O O . TRP A 1 201 ? 2.832 1.521 -20.133 1.00 92.38 201 TRP A O 1
ATOM 1626 N N . SER A 1 202 ? 2.535 -0.596 -19.442 1.00 87.81 202 SER A N 1
ATOM 1627 C CA . SER A 1 202 ? 1.430 -0.274 -18.549 1.00 87.81 202 SER A CA 1
ATOM 1628 C C . SER A 1 202 ? 1.525 -1.092 -17.281 1.00 87.81 202 SER A C 1
ATOM 1630 O O . SER A 1 202 ? 1.650 -2.320 -17.325 1.00 87.81 202 SER A O 1
ATOM 1632 N N . PHE A 1 203 ? 1.453 -0.400 -16.148 1.00 85.62 203 PHE A N 1
ATOM 1633 C CA . PHE A 1 203 ? 1.354 -1.055 -14.851 1.00 85.62 203 PHE A CA 1
ATOM 1634 C C . PHE A 1 203 ? -0.080 -1.481 -14.498 1.00 85.62 203 PHE A C 1
ATOM 1636 O O . PHE A 1 203 ? -0.256 -2.293 -13.588 1.00 85.62 203 PHE A O 1
ATOM 1643 N N . SER A 1 204 ? -1.080 -0.964 -15.223 1.00 71.38 204 SER A N 1
ATOM 1644 C CA . SER A 1 204 ? -2.517 -1.200 -14.988 1.00 71.38 204 SER A CA 1
ATOM 1645 C C . SER A 1 204 ? -2.877 -2.680 -14.856 1.00 71.38 204 SER A C 1
ATOM 1647 O O . SER A 1 204 ? -2.303 -3.522 -15.590 1.00 71.38 204 SER A O 1
#

pLDDT: mean 76.86, std 21.84, range [24.23, 97.81]

Foldseek 3Di:
DPPPPCPDPPDDDQDPVLVVLCVVQQPLDDDPDDDDDPPPVDDDPVVVVVVSVCCVVCVSVCVVLSVLSCQLPDPVNLVVVLVVLVVLLVVLCVLLVVLLVLLVVLLVVLVVCVVVVHDCPVSLVVSLVCQVVSLVSNCCSLVDPSNVVLVVVLVVCVVCCRNSVSVNSNVSSVVSNVSSVVSVVSVVVSQVSCVVVVRHHDSD

Radius of gyration: 25.09 Å; chains: 1; bounding box: 62×41×69 Å